Protein AF-A0A915IY86-F1 (afdb_monomer)

pLDDT: mean 73.83, std 16.43, range [29.97, 96.0]

Secondary structure (DSSP, 8-state):
------EEEEEETTTTEEEEEEE---SSTTHHHHHHHHHHHHHHHHH--TTS-SEEEEEETTEEEEEE---HHHHHHHHH---TTSHHHHHHHHHHGGGG--EEEHHHHHHTTS-THHHHHHHHHHHHHHHHHHHHHHHHHHHHHHHHHHHHHHHHHHHHHHHHHHHHHHHHHHHHHHHHHHTT--THHHHHHHHHHHHHHTTS----------------

Organism: Romanomermis culicivorax (NCBI:txid13658)

InterPro domains:
  IPR010908 Longin domain [PS50859] (9-67)
  IPR010908 Longin domain [cd14824] (6-68)
  IPR011012 Longin-like domain superfamily [SSF64356] (5-70)
  IPR042855 v-SNARE, coiled-coil homology domain [PF00957] (88-158)
  IPR042855 v-SNARE, coiled-coil homology domain [PS50892] (87-147)
  IPR044565 Vesicle-trafficking protein Sec22 [PTHR45837] (72-158)

Mean predicted aligned error: 18.03 Å

Nearest PDB structures (foldseek):
  8jbi-assembly1_B-2  TM=2.431E-01  e=5.535E+00  Salmonella enterica subsp. enterica serovar Typhimurium str. 14028S

Sequence (220 aa):
MSATLLMTMIARVSDGLPLATSVEGDDTPQELNIAKYTSQAKLLCRKLSQGSPSKCSLESGPYMFHYFLQKLNTIKRKYAGSRARTQLSMVHNELQDVQRIMVQNIEDVIHRGESLTILDDQAAKLAVLSKKYKEDARILNLRSSWFKIAIVFVIVLAGWTLHDYARCLGLLVLYATLLAALIGWSLRDYACCFSWFVFTRLRSLAPYSPLDFETIYVLV

Solvent-accessible surface area (backbone atoms only — not comparable to full-atom values): 13473 Å² total; per-residue (Å²): 135,86,85,77,82,49,68,50,76,44,58,42,54,91,77,27,47,75,78,46,77,48,70,66,74,70,103,56,96,55,58,73,57,52,53,52,54,52,52,50,53,49,49,43,38,53,64,42,50,94,87,49,75,51,49,40,37,26,44,58,86,98,46,74,49,78,51,72,63,78,60,65,69,60,50,50,55,67,71,71,54,96,63,94,79,67,58,65,68,51,51,53,51,58,54,59,60,61,78,70,62,52,77,44,52,45,65,61,64,50,52,78,76,48,76,77,63,64,61,56,51,51,53,50,50,50,53,52,50,54,52,48,51,57,48,52,52,49,53,52,52,52,55,52,50,54,55,53,52,52,54,53,50,53,53,53,52,51,53,50,55,53,52,54,49,52,50,53,52,51,53,51,52,54,49,52,54,52,54,41,55,74,73,65,62,61,78,74,64,57,60,60,55,56,55,54,58,53,60,60,58,67,68,74,72,72,81,84,85,82,84,89,84,82,89,87,84,85,86,128

Foldseek 3Di:
DDDDDAKDWDADLVALHTPDIDGDDDPDPCVVVSVVVVVLSSLLSPLHDPPDDQWAWADDPPDIDTDGHDDPVVVCVVPVDPDPPVPPVVVVVVVVVVVDHYYYHSCCSSVVPDDPPPPVVVVVVVVVVVVVVVVVVVVVVVVVVVVVVVVVVVVVVVVVVVVVVVVVVVVVVVVVVVVCVVVVPDPVVVVVVVVVVVVVVVVVPDDDDDDDDDDDDDDD

Structure (mmCIF, N/CA/C/O backbone):
data_AF-A0A915IY86-F1
#
_entry.id   AF-A0A915IY86-F1
#
loop_
_atom_site.group_PDB
_atom_site.id
_atom_site.type_symbol
_atom_site.label_atom_id
_atom_site.label_alt_id
_atom_site.label_comp_id
_atom_site.label_asym_id
_atom_site.label_entity_id
_atom_site.label_seq_id
_atom_site.pdbx_PDB_ins_code
_atom_site.Cartn_x
_atom_site.Cartn_y
_atom_site.Cartn_z
_atom_site.occupancy
_atom_site.B_iso_or_equiv
_atom_site.auth_seq_id
_atom_site.auth_comp_id
_atom_site.auth_asym_id
_atom_site.auth_atom_id
_atom_site.pdbx_PDB_model_num
ATOM 1 N N . MET A 1 1 ? -30.200 -17.237 13.436 1.00 41.88 1 MET A N 1
ATOM 2 C CA . MET A 1 1 ? -29.475 -16.421 12.440 1.00 41.88 1 MET A CA 1
ATOM 3 C C . MET A 1 1 ? -27.998 -16.758 12.573 1.00 41.88 1 MET A C 1
ATOM 5 O O . MET A 1 1 ? -27.439 -16.491 13.626 1.00 41.88 1 MET A O 1
ATOM 9 N N . SER A 1 2 ? -27.407 -17.446 11.593 1.00 48.41 2 SER A N 1
ATOM 10 C CA . SER A 1 2 ? -25.964 -17.725 11.594 1.00 48.41 2 SER A CA 1
ATOM 11 C C . SER A 1 2 ? -25.247 -16.448 11.165 1.00 48.41 2 SER A C 1
ATOM 13 O O . SER A 1 2 ? -25.517 -15.954 10.073 1.00 48.41 2 SER A O 1
ATOM 15 N N . ALA A 1 3 ? -24.405 -15.874 12.023 1.00 62.78 3 ALA A N 1
ATOM 16 C CA . ALA A 1 3 ? -23.549 -14.760 11.636 1.00 62.78 3 ALA A CA 1
ATOM 17 C C . ALA A 1 3 ? -22.405 -15.317 10.781 1.00 62.78 3 ALA A C 1
ATOM 19 O O . ALA A 1 3 ? -21.577 -16.080 11.274 1.00 62.78 3 ALA A O 1
ATOM 20 N N . THR A 1 4 ? -22.389 -14.981 9.495 1.00 75.62 4 THR A N 1
ATOM 21 C CA . THR A 1 4 ? -21.268 -15.281 8.604 1.00 75.62 4 THR A CA 1
ATOM 22 C C . THR A 1 4 ? -20.215 -14.196 8.771 1.00 75.62 4 THR A C 1
ATOM 24 O O . THR A 1 4 ? -20.522 -13.009 8.640 1.00 75.62 4 THR A O 1
ATOM 27 N N . LEU A 1 5 ? -18.983 -14.593 9.081 1.00 76.50 5 LEU A N 1
ATOM 28 C CA . LEU A 1 5 ? -17.846 -13.686 9.018 1.00 76.50 5 LEU A CA 1
ATOM 29 C C . LEU A 1 5 ? -17.504 -13.445 7.541 1.00 76.50 5 LEU A C 1
ATOM 31 O O . LEU A 1 5 ? -17.720 -14.301 6.690 1.00 76.50 5 LEU A O 1
ATOM 35 N N . LEU A 1 6 ? -17.089 -12.218 7.238 1.00 82.44 6 LEU A N 1
ATOM 36 C CA . LEU A 1 6 ? -16.686 -11.805 5.887 1.00 82.44 6 LEU A CA 1
ATOM 37 C C . LEU A 1 6 ? -15.224 -11.399 5.869 1.00 82.44 6 LEU A C 1
ATOM 39 O O . LEU A 1 6 ? -14.500 -11.635 4.909 1.00 82.44 6 LEU A O 1
ATOM 43 N N . MET A 1 7 ? -14.776 -10.746 6.940 1.00 84.94 7 MET A N 1
ATOM 44 C CA . MET A 1 7 ? -13.378 -10.417 7.108 1.00 84.94 7 MET A CA 1
ATOM 45 C C . MET A 1 7 ? -12.993 -10.309 8.574 1.00 84.94 7 MET A C 1
ATOM 47 O O . MET A 1 7 ? -13.767 -9.863 9.418 1.00 84.94 7 MET A O 1
ATOM 51 N N . THR A 1 8 ? -11.745 -10.661 8.851 1.00 89.94 8 THR A N 1
ATOM 52 C CA . THR A 1 8 ? -11.090 -10.462 10.137 1.00 89.94 8 THR A CA 1
ATOM 53 C C . THR A 1 8 ? -9.777 -9.740 9.897 1.00 89.94 8 THR A C 1
ATOM 55 O O . THR A 1 8 ? -8.922 -10.215 9.153 1.00 89.94 8 THR A O 1
ATOM 58 N N . MET A 1 9 ? -9.592 -8.591 10.541 1.00 90.06 9 MET A N 1
ATOM 59 C CA . MET A 1 9 ? -8.360 -7.819 10.438 1.00 90.06 9 MET A CA 1
ATOM 60 C C . MET A 1 9 ? -7.802 -7.534 11.827 1.00 90.06 9 MET A C 1
ATOM 62 O O . MET A 1 9 ? -8.500 -7.043 12.710 1.00 90.06 9 MET A O 1
ATOM 66 N N . ILE A 1 10 ? -6.520 -7.829 12.007 1.00 91.19 10 ILE A N 1
ATOM 67 C CA . ILE A 1 10 ? -5.752 -7.510 13.205 1.00 91.19 10 ILE A CA 1
ATOM 68 C C . ILE A 1 10 ? -4.776 -6.417 12.807 1.00 91.19 10 ILE A C 1
ATOM 70 O O . ILE A 1 10 ? -4.000 -6.602 11.874 1.00 91.19 10 ILE A O 1
ATOM 74 N N . ALA A 1 11 ? -4.796 -5.288 13.507 1.00 91.00 11 ALA A N 1
ATOM 75 C CA . ALA A 1 11 ? -3.934 -4.150 13.215 1.00 91.00 11 ALA A CA 1
ATOM 76 C C . ALA A 1 11 ? -3.360 -3.542 14.494 1.00 91.00 11 ALA A C 1
ATOM 78 O O . ALA A 1 11 ? -3.925 -3.658 15.584 1.00 91.00 11 ALA A O 1
ATOM 79 N N . ARG A 1 12 ? -2.221 -2.866 14.354 1.00 88.94 12 ARG A N 1
ATOM 80 C CA . ARG A 1 12 ? -1.613 -2.105 15.442 1.00 88.94 12 ARG A CA 1
ATOM 81 C C . ARG A 1 12 ? -2.246 -0.717 15.523 1.00 88.94 12 ARG A C 1
ATOM 83 O O . ARG A 1 12 ? -2.146 0.057 14.580 1.00 88.94 12 ARG A O 1
ATOM 90 N N . VAL A 1 13 ? -2.809 -0.387 16.685 1.00 85.50 13 VAL A N 1
ATOM 91 C CA . VAL A 1 13 ? -3.533 0.877 16.939 1.00 85.50 13 VAL A CA 1
ATOM 92 C C . VAL A 1 13 ? -2.643 2.121 16.816 1.00 85.50 13 VAL A C 1
ATOM 94 O O . VAL A 1 13 ? -3.144 3.180 16.479 1.00 85.50 13 VAL A O 1
ATOM 97 N N . SER A 1 14 ? -1.331 2.022 17.067 1.00 83.75 14 SER A N 1
ATOM 98 C CA . SER A 1 14 ? -0.443 3.198 17.023 1.00 83.75 14 SER A CA 1
ATOM 99 C C . SER A 1 14 ? -0.322 3.812 15.625 1.00 83.75 14 SER A C 1
ATOM 101 O O . SER A 1 14 ? -0.274 5.030 15.504 1.00 83.75 14 SER A O 1
ATOM 103 N N . ASP A 1 15 ? -0.290 2.965 14.590 1.00 82.44 15 ASP A N 1
ATOM 104 C CA . ASP A 1 15 ? 0.051 3.379 13.220 1.00 82.44 15 ASP A CA 1
ATOM 105 C C . ASP A 1 15 ? -1.019 2.928 12.202 1.00 82.44 15 ASP A C 1
ATOM 107 O O . ASP A 1 15 ? -0.895 3.170 11.003 1.00 82.44 15 ASP A O 1
ATOM 111 N N . GLY A 1 16 ? -2.045 2.193 12.648 1.00 81.44 16 GLY A N 1
ATOM 112 C CA . GLY A 1 16 ? -3.061 1.577 11.788 1.00 81.44 16 GLY A CA 1
ATOM 113 C C . GLY A 1 16 ? -2.520 0.493 10.845 1.00 81.44 16 GLY A C 1
ATOM 114 O O . GLY A 1 16 ? -3.180 0.152 9.864 1.00 81.44 16 GLY A O 1
ATOM 115 N N . LEU A 1 17 ? -1.318 -0.037 11.107 1.00 86.44 17 LEU A N 1
ATOM 116 C CA . LEU A 1 17 ? -0.677 -1.052 10.267 1.00 86.44 17 LEU A CA 1
ATOM 117 C C . LEU A 1 17 ? -1.369 -2.417 10.458 1.00 86.44 17 LEU A C 1
ATOM 119 O O . LEU A 1 17 ? -1.374 -2.920 11.590 1.00 86.44 17 LEU A O 1
ATOM 123 N N . PRO A 1 18 ? -1.920 -3.040 9.399 1.00 87.44 18 PRO A N 1
ATOM 124 C CA . PRO A 1 18 ? -2.464 -4.390 9.484 1.00 87.44 18 PRO A CA 1
ATOM 125 C C . PRO A 1 18 ? -1.342 -5.407 9.736 1.00 87.44 18 PRO A C 1
ATOM 127 O O . PRO A 1 18 ? -0.305 -5.387 9.081 1.00 87.44 18 PRO A O 1
ATOM 130 N N . LEU A 1 19 ? -1.562 -6.289 10.707 1.00 89.44 19 LEU A N 1
ATOM 131 C CA . LEU A 1 19 ? -0.681 -7.390 11.103 1.00 89.44 19 LEU A CA 1
ATOM 132 C C . LEU A 1 19 ? -1.135 -8.714 10.488 1.00 89.44 19 LEU A C 1
ATOM 134 O O . LEU A 1 19 ? -0.316 -9.511 10.048 1.00 89.44 19 LEU A O 1
ATOM 138 N N . ALA A 1 20 ? -2.445 -8.938 10.457 1.00 88.50 20 ALA A N 1
ATOM 139 C CA . ALA A 1 20 ? -3.057 -10.081 9.803 1.00 88.50 20 ALA A CA 1
ATOM 140 C C . ALA A 1 20 ? -4.385 -9.639 9.196 1.00 88.50 20 ALA A C 1
ATOM 142 O O . ALA A 1 20 ? -5.102 -8.820 9.770 1.00 88.50 20 ALA A O 1
ATOM 143 N N . THR A 1 21 ? -4.707 -10.145 8.014 1.00 88.62 21 THR A N 1
ATOM 144 C CA . THR A 1 21 ? -5.996 -9.913 7.363 1.00 88.62 21 THR A CA 1
ATOM 145 C C . THR A 1 21 ? -6.447 -11.234 6.771 1.00 88.62 21 THR A C 1
ATOM 147 O O . THR A 1 21 ? -5.692 -11.869 6.044 1.00 88.62 21 THR A O 1
ATOM 150 N N . SER A 1 22 ? -7.663 -11.634 7.103 1.00 86.12 22 SER A N 1
ATOM 151 C CA . SER A 1 22 ? -8.372 -12.745 6.490 1.00 86.12 22 SER A CA 1
ATOM 152 C C . SER A 1 22 ? -9.639 -12.178 5.874 1.00 86.12 22 SER A C 1
ATOM 154 O O . SER A 1 22 ? -10.353 -11.427 6.540 1.00 86.12 22 SER A O 1
ATOM 156 N N . VAL A 1 23 ? -9.901 -12.494 4.615 1.00 83.31 23 VAL A N 1
ATOM 157 C CA . VAL A 1 23 ? -11.124 -12.104 3.913 1.00 83.31 23 VAL A CA 1
ATOM 158 C C . VAL A 1 23 ? -11.721 -13.386 3.359 1.00 83.31 23 VAL A C 1
ATOM 160 O O . VAL A 1 23 ? -11.051 -14.103 2.622 1.00 83.31 23 VAL A O 1
ATOM 163 N N . GLU A 1 24 ? -12.945 -13.691 3.763 1.00 73.19 24 GLU A N 1
ATOM 164 C CA . GLU A 1 24 ? -13.733 -14.790 3.222 1.00 73.19 24 GLU A CA 1
ATOM 165 C C . GLU A 1 24 ? -14.411 -14.272 1.953 1.00 73.19 24 GLU A C 1
ATOM 167 O O . GLU A 1 24 ? -15.354 -13.484 2.001 1.00 73.19 24 GLU A O 1
ATOM 172 N N . GLY A 1 25 ? -13.853 -14.651 0.805 1.00 61.00 25 GLY A N 1
ATOM 173 C CA . GLY A 1 25 ? -14.438 -14.416 -0.507 1.00 61.00 25 GLY A CA 1
ATOM 174 C C . GLY A 1 25 ? -14.823 -15.757 -1.105 1.00 61.00 25 GLY A C 1
ATOM 175 O O . GLY A 1 25 ? -13.951 -16.584 -1.348 1.00 61.00 25 GLY A O 1
ATOM 176 N N . ASP A 1 26 ? -16.116 -15.975 -1.305 1.00 54.56 26 ASP A N 1
ATOM 177 C CA . ASP A 1 26 ? -16.567 -16.940 -2.303 1.00 54.56 26 ASP A CA 1
ATOM 178 C C . ASP A 1 26 ? -16.469 -16.235 -3.667 1.00 54.56 26 ASP A C 1
ATOM 180 O O . ASP A 1 26 ? -16.724 -15.028 -3.726 1.00 54.56 26 ASP A O 1
ATOM 184 N N . ASP A 1 27 ? -16.109 -16.941 -4.743 1.00 54.25 27 ASP A N 1
ATOM 185 C CA . ASP A 1 27 ? -15.783 -16.410 -6.090 1.00 54.25 27 ASP A CA 1
ATOM 186 C C . ASP A 1 27 ? -16.988 -15.775 -6.841 1.00 54.25 27 ASP A C 1
ATOM 188 O O . ASP A 1 27 ? -17.086 -15.767 -8.070 1.00 54.25 27 ASP A O 1
ATOM 192 N N . THR A 1 28 ? -17.963 -15.250 -6.102 1.00 51.38 28 THR A N 1
ATOM 193 C CA . THR A 1 28 ? -19.177 -14.605 -6.592 1.00 51.38 28 THR A CA 1
ATOM 194 C C . THR A 1 28 ? -18.979 -13.090 -6.765 1.00 51.38 28 THR A C 1
ATOM 196 O O . THR A 1 28 ? -18.116 -12.488 -6.127 1.00 51.38 28 THR A O 1
ATOM 199 N N . PRO A 1 29 ? -19.784 -12.417 -7.615 1.00 54.56 29 PRO A N 1
ATOM 200 C CA . PRO A 1 29 ? -19.576 -11.027 -8.068 1.00 54.56 29 PRO A CA 1
ATOM 201 C C . PRO A 1 29 ? -19.692 -9.913 -6.995 1.00 54.56 29 PRO A C 1
ATOM 203 O O . PRO A 1 29 ? -19.889 -8.745 -7.328 1.00 54.56 29 PRO A O 1
ATOM 206 N N . GLN A 1 30 ? -19.560 -10.230 -5.704 1.00 55.97 30 GLN A N 1
ATOM 207 C CA . GLN A 1 30 ? -19.588 -9.281 -4.586 1.00 55.97 30 GLN A CA 1
ATOM 208 C C . GLN A 1 30 ? -18.217 -8.655 -4.248 1.00 55.97 30 GLN A C 1
ATOM 210 O O . GLN A 1 30 ? -18.142 -7.852 -3.315 1.00 55.97 30 GLN A O 1
ATOM 215 N N . GLU A 1 31 ? -17.150 -8.929 -5.012 1.00 58.19 31 GLU A N 1
ATOM 216 C CA . GLU A 1 31 ? -15.807 -8.350 -4.797 1.00 58.19 31 GLU A CA 1
ATOM 217 C C . GLU A 1 31 ? -15.803 -6.816 -4.664 1.00 58.19 31 GLU A C 1
ATOM 219 O O . GLU A 1 31 ? -15.079 -6.267 -3.830 1.00 58.19 31 GLU A O 1
ATOM 224 N N . LEU A 1 32 ? -16.645 -6.110 -5.434 1.00 59.16 32 LEU A N 1
ATOM 225 C CA . LEU A 1 32 ? -16.733 -4.644 -5.378 1.00 59.16 32 LEU A CA 1
ATOM 226 C C . LEU A 1 32 ? -17.167 -4.148 -3.987 1.00 59.16 32 LEU A C 1
ATOM 228 O O . LEU A 1 32 ? -16.662 -3.139 -3.490 1.00 59.16 32 LEU A O 1
ATOM 232 N N . ASN A 1 33 ? -18.067 -4.885 -3.333 1.00 69.12 33 ASN A N 1
ATOM 233 C CA . ASN A 1 33 ? -18.536 -4.566 -1.990 1.00 69.12 33 ASN A CA 1
ATOM 234 C C . ASN A 1 33 ? -17.453 -4.891 -0.955 1.00 69.12 33 ASN A C 1
ATOM 236 O O . ASN A 1 33 ? -17.156 -4.062 -0.096 1.00 69.12 33 ASN A O 1
ATOM 240 N N . ILE A 1 34 ? -16.790 -6.043 -1.077 1.00 77.19 34 ILE A N 1
ATOM 241 C CA . ILE A 1 34 ? -15.727 -6.476 -0.155 1.00 77.19 34 ILE A CA 1
ATOM 242 C C . ILE A 1 34 ? -14.544 -5.494 -0.170 1.00 77.19 34 ILE A C 1
ATOM 244 O O . ILE A 1 34 ? -14.012 -5.138 0.886 1.00 77.19 34 ILE A O 1
ATOM 248 N N . ALA A 1 35 ? -14.166 -4.985 -1.346 1.00 79.06 35 ALA A N 1
ATOM 249 C CA . ALA A 1 35 ? -13.119 -3.975 -1.480 1.00 79.06 35 ALA A CA 1
ATOM 250 C C . ALA A 1 35 ? -13.478 -2.667 -0.746 1.00 79.06 35 ALA A C 1
ATOM 252 O O . ALA A 1 35 ? -12.634 -2.110 -0.036 1.00 79.06 35 ALA A O 1
ATOM 253 N N . LYS A 1 36 ? -14.737 -2.210 -0.842 1.00 82.44 36 LYS A N 1
ATOM 254 C CA . LYS A 1 36 ? -15.238 -1.033 -0.109 1.00 82.44 36 LYS A CA 1
ATOM 255 C C . LYS A 1 36 ? -15.116 -1.228 1.405 1.00 82.44 36 LYS A C 1
ATOM 257 O O . LYS A 1 36 ? -14.546 -0.372 2.085 1.00 82.44 36 LYS A O 1
ATOM 262 N N . TYR A 1 37 ? -15.591 -2.356 1.931 1.00 84.19 37 TYR A N 1
ATOM 263 C CA . TYR A 1 37 ? -15.541 -2.644 3.369 1.00 84.19 37 TYR A CA 1
ATOM 264 C C . TYR A 1 37 ? -14.113 -2.858 3.878 1.00 84.19 37 TYR A C 1
ATOM 266 O O . TYR A 1 37 ? -13.783 -2.435 4.984 1.00 84.19 37 TYR A O 1
ATOM 274 N N . THR A 1 38 ? -13.223 -3.393 3.041 1.00 85.31 38 THR A N 1
ATOM 275 C CA . THR A 1 38 ? -11.791 -3.498 3.351 1.00 85.31 38 THR A CA 1
ATOM 276 C C . THR A 1 38 ? -11.138 -2.127 3.502 1.00 85.31 38 THR A C 1
ATOM 278 O O . THR A 1 38 ? -10.366 -1.900 4.436 1.00 85.31 38 THR A O 1
ATOM 281 N N . SER A 1 39 ? -11.447 -1.190 2.606 1.00 85.06 39 SER A N 1
ATOM 282 C CA . SER A 1 39 ? -10.950 0.186 2.700 1.00 85.06 39 SER A CA 1
ATOM 283 C C . SER A 1 39 ? -11.506 0.905 3.932 1.00 85.06 39 SER A C 1
ATOM 285 O O . SER A 1 39 ? -10.742 1.549 4.653 1.00 85.06 39 SER A O 1
ATOM 287 N N . GLN A 1 40 ? -12.796 0.725 4.241 1.00 85.44 40 GLN A N 1
ATOM 288 C CA . GLN A 1 40 ? -13.408 1.244 5.471 1.00 85.44 40 GLN A CA 1
ATOM 289 C C . GLN A 1 40 ? -12.736 0.680 6.730 1.00 85.44 40 GLN A C 1
ATOM 291 O O . GLN A 1 40 ? -12.400 1.443 7.633 1.00 85.44 40 GLN A O 1
ATOM 296 N N . ALA A 1 41 ? -12.459 -0.626 6.775 1.00 87.81 41 ALA A N 1
ATOM 297 C CA . ALA A 1 41 ? -11.780 -1.264 7.901 1.00 87.81 41 ALA A CA 1
ATOM 298 C C . ALA A 1 41 ? -10.370 -0.688 8.123 1.00 87.81 41 ALA A C 1
ATOM 300 O O . ALA A 1 41 ? -9.974 -0.401 9.254 1.00 87.81 41 ALA A O 1
ATOM 301 N N . LYS A 1 42 ? -9.611 -0.462 7.042 1.00 86.69 42 LYS A N 1
ATOM 302 C CA . LYS A 1 42 ? -8.276 0.159 7.107 1.00 86.69 42 LYS A CA 1
ATOM 303 C C . LYS A 1 42 ? -8.333 1.589 7.643 1.00 86.69 42 LYS A C 1
ATOM 305 O O . LYS A 1 42 ? -7.502 1.964 8.469 1.00 86.69 42 LYS A O 1
ATOM 310 N N . LEU A 1 43 ? -9.304 2.379 7.187 1.00 85.12 43 LEU A N 1
ATOM 311 C CA . LEU A 1 43 ? -9.521 3.742 7.675 1.00 85.12 43 LEU A CA 1
ATOM 312 C C . LEU A 1 43 ? -9.914 3.746 9.153 1.00 85.12 43 LEU A C 1
ATOM 314 O O . LEU A 1 43 ? -9.341 4.507 9.930 1.00 85.12 43 LEU A O 1
ATOM 318 N N . LEU A 1 44 ? -10.811 2.843 9.555 1.00 87.38 44 LEU A N 1
ATOM 319 C CA . LEU A 1 44 ? -11.201 2.665 10.948 1.00 87.38 44 LEU A CA 1
ATOM 320 C C . LEU A 1 44 ? -9.974 2.404 11.832 1.00 87.38 44 LEU A C 1
ATOM 322 O O . LEU A 1 44 ? -9.760 3.124 12.800 1.00 87.38 44 LEU A O 1
ATOM 326 N N . CYS A 1 45 ? -9.109 1.452 11.470 1.00 86.62 45 CYS A N 1
ATOM 327 C CA . CYS A 1 45 ? -7.903 1.152 12.251 1.00 86.62 45 CYS A CA 1
ATOM 328 C C . CYS A 1 45 ? -6.919 2.320 12.372 1.00 86.62 45 CYS A C 1
ATOM 330 O O . CYS A 1 45 ? -6.200 2.387 13.364 1.00 86.62 45 CYS A O 1
ATOM 332 N N . ARG A 1 46 ? -6.886 3.233 11.395 1.00 83.50 46 ARG A N 1
ATOM 333 C CA . ARG A 1 46 ? -6.081 4.464 11.466 1.00 83.50 46 ARG A CA 1
ATOM 334 C C . ARG A 1 46 ? -6.717 5.542 12.342 1.00 83.50 46 ARG A C 1
ATOM 336 O O . ARG A 1 46 ? -6.002 6.370 12.894 1.00 83.50 46 ARG A O 1
ATOM 343 N N . LYS A 1 47 ? -8.049 5.562 12.442 1.00 83.12 47 LYS A N 1
ATOM 344 C CA . LYS A 1 47 ? -8.806 6.537 13.245 1.00 83.12 47 LYS A CA 1
ATOM 345 C C . LYS A 1 47 ? -8.913 6.150 14.713 1.00 83.12 47 LYS A C 1
ATOM 347 O O . LYS A 1 47 ? -9.085 7.024 15.561 1.00 83.12 47 LYS A O 1
ATOM 352 N N . LEU A 1 48 ? -8.804 4.861 15.020 1.00 84.38 48 LEU A N 1
ATOM 353 C CA . LEU A 1 48 ? -8.770 4.384 16.395 1.00 84.38 48 LEU A CA 1
ATOM 354 C C . LEU A 1 48 ? -7.510 4.891 17.106 1.00 84.38 48 LEU A C 1
ATOM 356 O O . LEU A 1 48 ? -6.394 4.744 16.622 1.00 84.38 48 LEU A O 1
ATOM 360 N N . SER A 1 49 ? -7.704 5.460 18.292 1.00 82.56 49 SER A N 1
ATOM 361 C CA . SER A 1 49 ? -6.648 5.960 19.172 1.00 82.56 49 SER A CA 1
ATOM 362 C C . SER A 1 49 ? -6.803 5.342 20.565 1.00 82.56 49 SER A C 1
ATOM 364 O O . SER A 1 49 ? -7.758 4.622 20.850 1.00 82.56 49 SER A O 1
ATOM 366 N N . GLN A 1 50 ? -5.876 5.624 21.480 1.00 78.31 50 GLN A N 1
ATOM 367 C CA . GLN A 1 50 ? -5.950 5.126 22.859 1.00 78.31 50 GLN A CA 1
ATOM 368 C C . GLN A 1 50 ? -7.152 5.675 23.650 1.00 78.31 50 GLN A C 1
ATOM 370 O O . GLN A 1 50 ? -7.508 5.087 24.668 1.00 78.31 50 GLN A O 1
ATOM 375 N N . GLY A 1 51 ? -7.761 6.778 23.194 1.00 79.38 51 GLY A N 1
ATOM 376 C CA . GLY A 1 51 ? -8.986 7.355 23.765 1.00 79.38 51 GLY A CA 1
ATOM 377 C C . GLY A 1 51 ? -10.290 6.774 23.205 1.00 79.38 51 GLY A C 1
ATOM 378 O O . GLY A 1 51 ? -11.365 7.147 23.666 1.00 79.38 51 GLY A O 1
ATOM 379 N N . SER A 1 52 ? -10.218 5.882 22.212 1.00 82.88 52 SER A N 1
ATOM 380 C CA . SER A 1 52 ? -11.385 5.193 21.656 1.00 82.88 52 SER A CA 1
ATOM 381 C C . SER A 1 52 ? -11.935 4.155 22.648 1.00 82.88 52 SER A C 1
ATOM 383 O O . SER A 1 52 ? -11.166 3.593 23.435 1.00 82.88 52 SER A O 1
ATOM 385 N N . PRO A 1 53 ? -13.248 3.861 22.624 1.00 84.31 53 PRO A N 1
ATOM 386 C CA . PRO A 1 53 ? -13.831 2.838 23.490 1.00 84.31 53 PRO A CA 1
ATOM 387 C C . PRO A 1 53 ? -13.176 1.477 23.226 1.00 84.31 53 PRO A C 1
ATOM 389 O O . PRO A 1 53 ? -12.888 1.127 22.085 1.00 84.31 53 PRO A O 1
ATOM 392 N N . SER A 1 54 ? -12.939 0.689 24.278 1.00 84.62 54 SER A N 1
ATOM 393 C CA . SER A 1 54 ? -12.236 -0.599 24.177 1.00 84.62 54 SER A CA 1
ATOM 394 C C . SER A 1 54 ? -13.000 -1.654 23.377 1.00 84.62 54 SER A C 1
ATOM 396 O O . SER A 1 54 ? -12.393 -2.614 22.914 1.00 84.62 54 SER A O 1
ATOM 398 N N . LYS A 1 55 ? -14.315 -1.500 23.214 1.00 86.50 55 LYS A N 1
ATOM 399 C CA . LYS A 1 55 ? -15.189 -2.348 22.399 1.00 86.50 55 LYS A CA 1
ATOM 400 C C . LYS A 1 55 ? -16.288 -1.472 21.807 1.00 86.50 55 LYS A C 1
ATOM 402 O O . LYS A 1 55 ? -16.817 -0.608 22.505 1.00 86.50 55 LYS A O 1
ATOM 407 N N . CYS A 1 56 ? -16.641 -1.686 20.547 1.00 87.50 56 CYS A N 1
ATOM 408 C CA . CYS A 1 56 ? -17.725 -0.960 19.888 1.00 87.50 56 CYS A CA 1
ATOM 409 C C . CYS A 1 56 ? -18.247 -1.773 18.701 1.00 87.50 56 CYS A C 1
ATOM 411 O O . CYS A 1 56 ? -17.505 -2.570 18.116 1.00 87.50 56 CYS A O 1
ATOM 413 N N . SER A 1 57 ? -19.509 -1.551 18.345 1.00 90.38 57 SER A N 1
ATOM 414 C CA . SER A 1 57 ? -20.093 -2.049 17.101 1.00 90.38 57 SER A CA 1
ATOM 415 C C . SER A 1 57 ? -20.420 -0.870 16.204 1.00 90.38 57 SER A C 1
ATOM 417 O O . SER A 1 57 ? -20.970 0.126 16.667 1.00 90.38 57 SER A O 1
ATOM 419 N N . LEU A 1 58 ? -20.060 -0.967 14.931 1.00 90.00 58 LEU A N 1
ATOM 420 C CA . LEU A 1 58 ? -20.316 0.069 13.950 1.00 90.00 58 LEU A CA 1
ATOM 421 C C . LEU A 1 58 ? -21.208 -0.458 12.834 1.00 90.00 58 LEU A C 1
ATOM 423 O O . LEU A 1 58 ? -20.923 -1.501 12.251 1.00 90.00 58 LEU A O 1
ATOM 427 N N . GLU A 1 59 ? -22.258 0.278 12.515 1.00 90.19 59 GLU A N 1
ATOM 428 C CA . GLU A 1 59 ? -23.166 -0.040 11.417 1.00 90.19 59 GLU A CA 1
ATOM 429 C C . GLU A 1 59 ? -22.620 0.530 10.104 1.00 90.19 59 GLU A C 1
ATOM 431 O O . GLU A 1 59 ? -22.166 1.674 10.064 1.00 90.19 59 GLU A O 1
ATOM 436 N N . SER A 1 60 ? -22.643 -0.268 9.032 1.00 86.06 60 SER A N 1
ATOM 437 C CA . SER A 1 60 ? -22.232 0.131 7.679 1.00 86.06 60 SER A CA 1
ATOM 438 C C . SER A 1 60 ? -23.180 -0.466 6.636 1.00 86.06 60 SER A C 1
ATOM 440 O O . SER A 1 60 ? -22.850 -1.394 5.885 1.00 86.06 60 SER A O 1
ATOM 442 N N . GLY A 1 61 ? -24.411 0.046 6.619 1.00 85.81 61 GLY A N 1
ATOM 443 C CA . GLY A 1 61 ? -25.481 -0.454 5.756 1.00 85.81 61 GLY A CA 1
ATOM 444 C C . GLY A 1 61 ? -25.869 -1.896 6.117 1.00 85.81 61 GLY A C 1
ATOM 445 O O . GLY A 1 61 ? -26.291 -2.125 7.247 1.00 85.81 61 GLY A O 1
ATOM 446 N N . PRO A 1 62 ? -25.743 -2.877 5.200 1.00 82.94 62 PRO A N 1
ATOM 447 C CA . PRO A 1 62 ? -26.131 -4.265 5.467 1.00 82.94 62 PRO A CA 1
ATOM 448 C C . PRO A 1 62 ? -25.133 -5.041 6.345 1.00 82.94 62 PRO A C 1
ATOM 450 O O . PRO A 1 62 ? -25.418 -6.181 6.706 1.00 82.94 62 PRO A O 1
ATOM 453 N N . TYR A 1 63 ? -23.976 -4.457 6.682 1.00 85.56 63 TYR A N 1
ATOM 454 C CA . TYR A 1 63 ? -22.942 -5.111 7.486 1.00 85.56 63 TYR A CA 1
ATOM 455 C C . TYR A 1 63 ? -22.666 -4.368 8.792 1.00 85.56 63 TYR A C 1
ATOM 457 O O . TYR A 1 63 ? -22.823 -3.150 8.893 1.00 85.56 63 TYR A O 1
ATOM 465 N N . MET A 1 64 ? -22.194 -5.127 9.780 1.00 87.31 64 MET A N 1
ATOM 466 C CA . MET A 1 64 ? -21.756 -4.629 11.080 1.00 87.31 64 MET A CA 1
ATOM 467 C C . MET A 1 64 ? -20.262 -4.883 11.265 1.00 87.31 64 MET A C 1
ATOM 469 O O . MET A 1 64 ? -19.767 -5.987 11.043 1.00 87.31 64 MET A O 1
ATOM 473 N N . PHE A 1 65 ? -19.548 -3.858 11.711 1.00 89.81 65 PHE A N 1
ATOM 474 C CA . PHE A 1 65 ? -18.157 -3.946 12.120 1.00 89.81 65 PHE A CA 1
ATOM 475 C C . PHE A 1 65 ? -18.080 -4.058 13.633 1.00 89.81 65 PHE A C 1
ATOM 477 O O . PHE A 1 65 ? -18.535 -3.177 14.354 1.00 89.81 65 PHE A O 1
ATOM 484 N N . HIS A 1 66 ? -17.426 -5.099 14.123 1.00 89.75 66 HIS A N 1
ATOM 485 C CA . HIS A 1 66 ? -17.147 -5.248 15.544 1.00 89.75 66 HIS A CA 1
ATOM 486 C C . HIS A 1 66 ?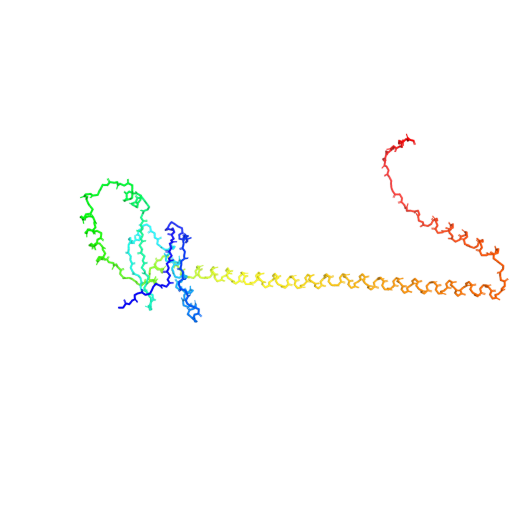 -15.648 -5.111 15.766 1.00 89.75 66 HIS A C 1
ATOM 488 O O . HIS A 1 66 ? -14.859 -5.810 15.130 1.00 89.75 66 HIS A O 1
ATOM 494 N N . TYR A 1 67 ? -15.244 -4.221 16.672 1.00 89.56 67 TYR A N 1
ATOM 495 C CA . TYR A 1 67 ? -13.844 -4.102 17.062 1.00 89.56 67 TYR A CA 1
ATOM 496 C C . TYR A 1 67 ? -13.681 -4.155 18.576 1.00 89.56 67 TYR A C 1
ATOM 498 O O . TYR A 1 67 ? -14.540 -3.721 19.347 1.00 89.56 67 TYR A O 1
ATOM 506 N N . PHE A 1 68 ? -12.528 -4.669 18.994 1.00 88.12 68 PHE A N 1
ATOM 507 C CA . PHE A 1 68 ? -12.082 -4.656 20.376 1.00 88.12 68 PHE A CA 1
ATOM 508 C C . PHE A 1 68 ? -10.608 -4.240 20.431 1.00 88.12 68 PHE A C 1
ATOM 510 O O . PHE A 1 68 ? -9.764 -4.765 19.707 1.00 88.12 68 PHE A O 1
ATOM 517 N N . LEU A 1 69 ? -10.289 -3.278 21.291 1.00 86.62 69 LEU A N 1
ATOM 518 C CA . LEU A 1 69 ? -8.931 -2.861 21.601 1.00 86.62 69 LEU A CA 1
ATOM 519 C C . LEU A 1 69 ? -8.494 -3.548 22.885 1.00 86.62 69 LEU A C 1
ATOM 521 O O . LEU A 1 69 ? -9.068 -3.328 23.953 1.00 86.62 69 LEU A O 1
ATOM 525 N N . GLN A 1 70 ? -7.417 -4.324 22.803 1.00 83.44 70 GLN A N 1
ATOM 526 C CA . GLN A 1 70 ? -6.830 -4.949 23.977 1.00 83.44 70 GLN A CA 1
ATOM 527 C C . GLN A 1 70 ? -5.350 -4.612 24.118 1.00 83.44 70 GLN A C 1
ATOM 529 O O . GLN A 1 70 ? -4.560 -4.723 23.183 1.00 83.44 70 GLN A O 1
ATOM 534 N N . LYS A 1 71 ? -4.961 -4.189 25.325 1.00 81.81 71 LYS A N 1
ATOM 535 C CA . LYS A 1 71 ? -3.570 -3.856 25.641 1.00 81.81 71 LYS A CA 1
ATOM 536 C C . LYS A 1 71 ? -2.766 -5.140 25.859 1.00 81.81 71 LYS A C 1
ATOM 538 O O . LYS A 1 71 ? -3.119 -5.968 26.701 1.00 81.81 71 LYS A O 1
ATOM 543 N N . LEU A 1 72 ? -1.631 -5.255 25.168 1.00 78.56 72 LEU A N 1
ATOM 544 C CA . LEU A 1 72 ? -0.691 -6.380 25.283 1.00 78.56 72 LEU A CA 1
ATOM 545 C C . LEU A 1 72 ? -0.261 -6.659 26.730 1.00 78.56 72 LEU A C 1
ATOM 547 O O . LEU A 1 72 ? -0.148 -7.814 27.122 1.00 78.56 72 LEU A O 1
ATOM 551 N N . ASN A 1 73 ? -0.075 -5.622 27.550 1.00 76.19 73 ASN A N 1
ATOM 552 C CA . ASN A 1 73 ? 0.314 -5.788 28.954 1.00 76.19 73 ASN A CA 1
ATOM 553 C C . ASN A 1 73 ? -0.770 -6.489 29.789 1.00 76.19 73 ASN A C 1
ATOM 555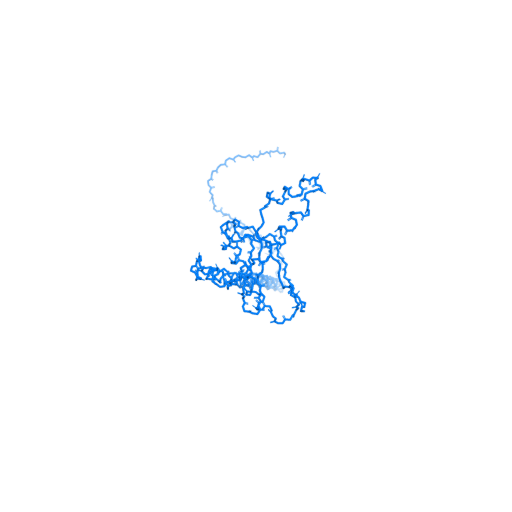 O O . ASN A 1 73 ? -0.442 -7.283 30.668 1.00 76.19 73 ASN A O 1
ATOM 559 N N . THR A 1 74 ? -2.049 -6.240 29.495 1.00 76.31 74 THR A N 1
ATOM 560 C CA . THR A 1 74 ? -3.175 -6.918 30.154 1.00 76.31 74 THR A CA 1
ATOM 561 C C . THR A 1 74 ? -3.219 -8.389 29.756 1.00 76.31 74 THR A C 1
ATOM 563 O O . THR A 1 74 ? -3.380 -9.249 30.614 1.00 76.31 74 THR A O 1
ATOM 566 N N . ILE A 1 75 ? -2.993 -8.683 28.472 1.00 76.44 75 ILE A N 1
ATOM 567 C CA . ILE A 1 75 ? -2.909 -10.053 27.948 1.00 76.44 75 ILE A CA 1
ATOM 568 C C . ILE A 1 75 ? -1.745 -10.795 28.611 1.00 76.44 75 ILE A C 1
ATOM 570 O O . ILE A 1 75 ? -1.954 -11.836 29.224 1.00 76.44 75 ILE A O 1
ATOM 574 N N . LYS A 1 76 ? -0.534 -10.225 28.581 1.00 78.88 76 LYS A N 1
ATOM 575 C CA . LYS A 1 76 ? 0.655 -10.820 29.208 1.00 78.88 76 LYS A CA 1
ATOM 576 C C . LYS A 1 76 ? 0.416 -11.149 30.678 1.00 78.88 76 LYS A C 1
ATOM 578 O O . LYS A 1 76 ? 0.745 -12.245 31.101 1.00 78.88 76 LYS A O 1
ATOM 583 N N . ARG A 1 77 ? -0.204 -10.249 31.448 1.00 75.88 77 ARG A N 1
ATOM 584 C CA . ARG A 1 77 ? -0.544 -10.505 32.860 1.00 75.88 77 ARG A CA 1
ATOM 585 C C . ARG A 1 77 ? -1.597 -11.604 33.032 1.00 75.88 77 ARG A C 1
ATOM 587 O O . ARG A 1 77 ? -1.459 -12.405 33.949 1.00 75.88 77 ARG A O 1
ATOM 594 N N . LYS A 1 78 ? -2.604 -11.662 32.151 1.00 68.69 78 LYS A N 1
ATOM 595 C CA . LYS A 1 78 ? -3.658 -12.695 32.159 1.00 68.69 78 LYS A CA 1
ATOM 596 C C . LYS A 1 78 ? -3.087 -14.095 31.893 1.00 68.69 78 LYS A C 1
ATOM 598 O O . LYS A 1 78 ? -3.559 -15.047 32.497 1.00 68.69 78 LYS A O 1
ATOM 603 N N . TYR A 1 79 ? -2.047 -14.206 31.062 1.00 66.12 79 TYR A N 1
ATOM 604 C CA . TYR A 1 79 ? -1.399 -15.486 30.736 1.00 66.12 79 TYR A CA 1
ATOM 605 C C . TYR A 1 79 ? -0.144 -15.805 31.572 1.00 66.12 79 TYR A C 1
ATOM 607 O O . TYR A 1 79 ? 0.236 -16.966 31.665 1.00 66.12 79 TYR A O 1
ATOM 615 N N . ALA A 1 80 ? 0.493 -14.820 32.214 1.00 74.69 80 ALA A N 1
ATOM 616 C CA . ALA A 1 80 ? 1.689 -15.035 33.040 1.00 74.69 80 ALA A CA 1
ATOM 617 C C . ALA A 1 80 ? 1.395 -15.582 34.453 1.00 74.69 80 ALA A C 1
ATOM 619 O O . ALA A 1 80 ? 2.324 -15.954 35.167 1.00 74.69 80 ALA A O 1
ATOM 620 N N . GLY A 1 81 ? 0.132 -15.603 34.899 1.00 63.94 81 GLY A N 1
ATOM 621 C CA . GLY A 1 81 ? -0.237 -15.972 36.270 1.00 63.94 81 GLY A CA 1
ATOM 622 C C . GLY A 1 81 ? -0.912 -17.341 36.394 1.00 63.94 81 GLY A C 1
ATOM 623 O O . GLY A 1 81 ? -2.059 -17.501 35.994 1.00 63.94 81 GLY A O 1
ATOM 624 N N . SER A 1 82 ? -0.259 -18.296 37.062 1.00 61.94 82 SER A N 1
ATOM 625 C CA . SER A 1 82 ? -0.849 -19.582 37.479 1.00 61.94 82 SER A CA 1
ATOM 626 C C . SER A 1 82 ? -1.623 -19.452 38.805 1.00 61.94 82 SER A C 1
ATOM 628 O O . SER A 1 82 ? -1.174 -19.915 39.853 1.00 61.94 82 SER A O 1
ATOM 630 N N . ARG A 1 83 ? -2.770 -18.753 38.817 1.00 59.34 83 ARG A N 1
ATOM 631 C CA . ARG A 1 83 ? -3.633 -18.664 40.020 1.00 59.34 83 ARG A CA 1
ATOM 632 C C . ARG A 1 83 ? -5.116 -18.855 39.693 1.00 59.34 83 ARG A C 1
ATOM 634 O O . ARG A 1 83 ? -5.889 -17.908 39.595 1.00 59.34 83 ARG A O 1
ATOM 641 N N . ALA A 1 84 ? -5.505 -20.122 39.598 1.00 56.94 84 ALA A N 1
ATOM 642 C CA . ALA A 1 84 ? -6.826 -20.620 39.213 1.00 56.94 84 ALA A CA 1
ATOM 643 C C . ALA A 1 84 ? -7.936 -20.507 40.292 1.00 56.94 84 ALA A C 1
ATOM 645 O O . ALA A 1 84 ? -8.792 -21.382 40.376 1.00 56.94 84 ALA A O 1
ATOM 646 N N . ARG A 1 85 ? -7.957 -19.471 41.150 1.00 55.34 85 ARG A N 1
ATOM 647 C CA . ARG A 1 85 ? -8.962 -19.389 42.244 1.00 55.34 85 ARG A CA 1
ATOM 648 C C . ARG A 1 85 ? -9.766 -18.086 42.337 1.00 55.34 85 ARG A C 1
ATOM 650 O O . ARG A 1 85 ? -10.797 -18.072 42.996 1.00 55.34 85 ARG A O 1
ATOM 657 N N . THR A 1 86 ? -9.396 -17.041 41.596 1.00 59.44 86 THR A N 1
ATOM 658 C CA . THR A 1 86 ? -10.156 -15.766 41.511 1.00 59.44 86 THR A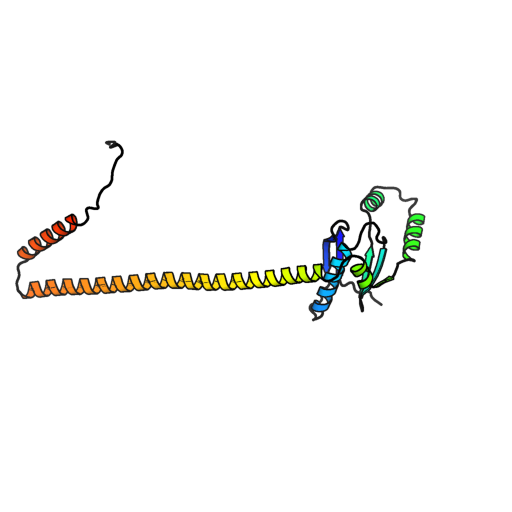 CA 1
ATOM 659 C C . THR A 1 86 ? -10.926 -15.628 40.184 1.00 59.44 86 THR A C 1
ATOM 661 O O . THR A 1 86 ? -11.351 -14.548 39.788 1.00 59.44 86 THR A O 1
ATOM 664 N N . GLN A 1 87 ? -11.080 -16.734 39.454 1.00 59.78 87 GLN A N 1
ATOM 665 C CA . GLN A 1 87 ? -11.405 -16.741 38.026 1.00 59.78 87 GLN A CA 1
ATOM 666 C C . GLN A 1 87 ? -12.903 -16.540 37.730 1.00 59.78 87 GLN A C 1
ATOM 668 O O . GLN A 1 87 ? -13.246 -16.017 36.674 1.00 59.78 87 GLN A O 1
ATOM 673 N N . LEU A 1 88 ? -13.801 -16.875 38.666 1.00 60.75 88 LEU A N 1
ATOM 674 C CA . LEU A 1 88 ? -15.250 -16.807 38.428 1.00 60.75 88 LEU A CA 1
ATOM 675 C C . LEU A 1 88 ? -15.809 -15.375 38.517 1.00 60.75 88 LEU A C 1
ATOM 677 O O . LEU A 1 88 ? -16.607 -14.970 37.675 1.00 60.75 88 LEU A O 1
ATOM 681 N N . SER A 1 89 ? -15.353 -14.580 39.492 1.00 64.94 89 SER A N 1
ATOM 682 C CA . SER A 1 89 ? -15.782 -13.181 39.658 1.00 64.94 89 SER A CA 1
ATOM 683 C C . SER A 1 89 ? -15.222 -12.261 38.569 1.00 64.94 89 SER A C 1
ATOM 685 O O . SER A 1 89 ? -15.851 -11.264 38.218 1.00 64.94 89 SER A O 1
ATOM 687 N N . MET A 1 90 ? -14.066 -12.607 37.994 1.00 64.62 90 MET A N 1
ATOM 688 C CA . MET A 1 90 ? -13.475 -11.884 36.867 1.00 64.62 90 MET A CA 1
ATOM 689 C C . MET A 1 90 ? -14.194 -12.197 35.547 1.00 64.62 90 MET A C 1
ATOM 691 O O . MET A 1 90 ? -14.445 -11.281 34.773 1.00 64.62 90 MET A O 1
ATOM 695 N N . VAL A 1 91 ? -14.594 -13.457 35.319 1.00 61.81 91 VAL A N 1
ATOM 696 C CA . VAL A 1 91 ? -15.432 -13.835 34.163 1.00 61.81 91 VAL A CA 1
ATOM 697 C C . VAL A 1 91 ? -16.814 -13.189 34.256 1.00 61.81 91 VAL A C 1
ATOM 699 O O . VAL A 1 91 ? -17.303 -12.673 33.258 1.00 61.81 91 VAL A O 1
ATOM 702 N N . HIS A 1 92 ? -17.423 -13.157 35.445 1.00 66.81 92 HIS A N 1
ATOM 703 C CA . HIS A 1 92 ? -18.726 -12.516 35.640 1.00 66.81 92 HIS A CA 1
ATOM 704 C C . HIS A 1 92 ? -18.681 -11.004 35.355 1.00 66.81 92 HIS A C 1
ATOM 706 O O . HIS A 1 92 ? -19.560 -10.485 34.671 1.00 66.81 92 HIS A O 1
ATOM 712 N N . ASN A 1 93 ? -17.620 -10.316 35.796 1.00 66.06 93 ASN A N 1
ATOM 713 C CA . ASN A 1 93 ? -17.398 -8.903 35.474 1.00 66.06 93 ASN A CA 1
ATOM 714 C C . ASN A 1 93 ? -17.094 -8.675 33.983 1.00 66.06 93 ASN A C 1
ATOM 716 O O . ASN A 1 93 ? -17.636 -7.744 33.397 1.00 66.06 93 ASN A O 1
ATOM 720 N N . GLU A 1 94 ? -16.277 -9.524 33.342 1.00 62.91 94 GLU A N 1
ATOM 721 C CA . GLU A 1 94 ? -16.034 -9.415 31.894 1.00 62.91 94 GLU A CA 1
ATOM 722 C C . GLU A 1 94 ? -17.312 -9.683 31.073 1.00 62.91 94 GLU A C 1
ATOM 724 O O . GLU A 1 94 ? -17.464 -9.064 30.022 1.00 62.91 94 GLU A O 1
ATOM 729 N N . LEU A 1 95 ? -18.239 -10.537 31.545 1.00 60.50 95 LEU A N 1
ATOM 730 C CA . LEU A 1 95 ? -19.550 -10.759 30.913 1.00 60.50 95 LEU A CA 1
ATOM 731 C C . LEU A 1 95 ? -20.530 -9.592 31.125 1.00 60.50 95 LEU A C 1
ATOM 733 O O . LEU A 1 95 ? -21.243 -9.243 30.186 1.00 60.50 95 LEU A O 1
ATOM 737 N N . GLN A 1 96 ? -20.575 -8.974 32.313 1.00 60.72 96 GLN A N 1
ATOM 738 C CA . GLN A 1 96 ? -21.416 -7.788 32.551 1.00 60.72 96 GLN A CA 1
ATOM 739 C C . GLN A 1 96 ? -20.998 -6.604 31.667 1.00 60.72 96 GLN A C 1
ATOM 741 O O . GLN A 1 96 ? -21.847 -5.850 31.195 1.00 60.72 96 GLN A O 1
ATOM 746 N N . ASP A 1 97 ? -19.706 -6.485 31.366 1.00 61.50 97 ASP A N 1
ATOM 747 C CA . ASP A 1 97 ? -19.168 -5.428 30.505 1.00 61.50 97 ASP A CA 1
ATOM 748 C C . ASP A 1 97 ? -19.482 -5.648 29.004 1.00 61.50 97 ASP A C 1
ATOM 750 O O . ASP A 1 97 ? -19.377 -4.726 28.198 1.00 61.50 97 ASP A O 1
ATOM 754 N N . VAL A 1 98 ? -19.926 -6.851 28.598 1.00 60.00 98 VAL A N 1
ATOM 755 C CA . VAL A 1 98 ? -20.434 -7.116 27.230 1.00 60.00 98 VAL A CA 1
ATOM 756 C C . VAL A 1 98 ? -21.802 -6.462 27.000 1.00 60.00 98 VAL A C 1
ATOM 758 O O . VAL A 1 98 ? -22.166 -6.183 25.862 1.00 60.00 98 VAL A O 1
ATOM 761 N N . GLN A 1 99 ? -22.562 -6.159 28.056 1.00 54.47 99 GLN A N 1
ATOM 762 C CA . GLN A 1 99 ? -23.935 -5.652 27.929 1.00 54.47 99 GLN A CA 1
ATOM 763 C C . GLN A 1 99 ? -24.027 -4.162 27.551 1.00 54.47 99 GLN A C 1
ATOM 765 O O . GLN A 1 99 ? -25.125 -3.667 27.307 1.00 54.47 99 GLN A O 1
ATOM 770 N N . ARG A 1 100 ? -22.906 -3.432 27.469 1.00 60.81 100 ARG A N 1
ATOM 771 C CA . ARG A 1 100 ? -22.875 -2.006 27.087 1.00 60.81 100 ARG A CA 1
ATOM 772 C C . ARG A 1 100 ? -21.996 -1.758 25.867 1.00 60.81 100 ARG A C 1
ATOM 774 O O . ARG A 1 100 ? -21.068 -0.954 25.904 1.00 60.81 100 ARG A O 1
ATOM 781 N N . ILE A 1 101 ? -22.283 -2.452 24.771 1.00 74.06 101 ILE A N 1
ATOM 782 C CA . ILE A 1 101 ? -21.635 -2.148 23.497 1.00 74.06 101 ILE A CA 1
ATOM 783 C C . ILE A 1 101 ? -22.342 -0.947 22.872 1.00 74.06 101 ILE A C 1
ATOM 785 O O . ILE A 1 101 ? -23.545 -0.969 22.629 1.00 74.06 101 ILE A O 1
ATOM 789 N N . MET A 1 102 ? -21.578 0.112 22.622 1.00 76.81 102 MET A N 1
ATOM 790 C CA . MET A 1 102 ? -22.055 1.277 21.892 1.00 76.81 102 MET A CA 1
ATOM 791 C C . MET A 1 102 ? -22.201 0.916 20.410 1.00 76.81 102 MET A C 1
ATOM 793 O O . MET A 1 102 ? -21.299 0.298 19.840 1.00 76.81 102 MET A O 1
ATOM 797 N N . VAL A 1 103 ? -23.332 1.294 19.813 1.00 83.56 103 VAL A N 1
ATOM 798 C CA . VAL A 1 103 ? -23.586 1.164 18.375 1.00 83.56 103 VAL A CA 1
ATOM 799 C C . VAL A 1 103 ? -23.510 2.555 17.755 1.00 83.56 103 VAL A C 1
ATOM 801 O O . VAL A 1 103 ? -24.170 3.478 18.232 1.00 83.56 103 VAL A O 1
ATOM 804 N N . GLN A 1 104 ? -22.658 2.735 16.748 1.00 86.75 104 GLN A N 1
ATOM 805 C CA . GLN A 1 104 ? -22.518 3.999 16.011 1.00 86.75 104 GLN A CA 1
ATOM 806 C C . GLN A 1 104 ? -22.443 3.734 14.509 1.00 86.75 104 GLN A C 1
ATOM 808 O O . GLN A 1 104 ? -22.100 2.634 14.099 1.00 86.75 104 GLN A O 1
ATOM 813 N N . ASN A 1 105 ? -22.707 4.731 13.667 1.00 87.50 105 ASN A N 1
ATOM 814 C CA . ASN A 1 105 ? -22.429 4.597 12.238 1.00 87.50 105 ASN A CA 1
ATOM 815 C C . ASN A 1 105 ? -20.907 4.655 12.000 1.00 87.50 105 ASN A C 1
ATOM 817 O O . ASN A 1 105 ? -20.210 5.499 12.574 1.00 87.50 105 ASN A O 1
ATOM 821 N N . ILE A 1 106 ? -20.377 3.760 11.161 1.00 84.44 106 ILE A N 1
ATOM 822 C CA . ILE A 1 106 ? -18.953 3.755 10.805 1.00 84.44 106 ILE A CA 1
ATOM 823 C C . ILE A 1 106 ? -18.524 5.060 10.126 1.00 84.44 106 ILE A C 1
ATOM 825 O O . ILE A 1 106 ? -17.406 5.526 10.347 1.00 84.44 106 ILE A O 1
ATOM 829 N N . GLU A 1 107 ? -19.411 5.668 9.338 1.00 83.56 107 GLU A N 1
ATOM 830 C CA . GLU A 1 107 ? -19.143 6.912 8.617 1.00 83.56 107 GLU A CA 1
ATOM 831 C C . GLU A 1 107 ? -18.886 8.049 9.611 1.00 83.56 107 GLU A C 1
ATOM 833 O O . GLU A 1 107 ? -17.863 8.724 9.519 1.00 83.56 107 GLU A O 1
ATOM 838 N N . ASP A 1 108 ? -19.696 8.160 10.667 1.00 82.88 108 ASP A N 1
ATOM 839 C CA . ASP A 1 108 ? -19.513 9.172 11.713 1.00 82.88 108 ASP A CA 1
ATOM 840 C C . ASP A 1 108 ? -18.176 9.023 12.449 1.00 82.88 108 ASP A C 1
ATOM 842 O O . ASP A 1 108 ? -17.513 10.014 12.759 1.00 82.88 108 ASP A O 1
ATOM 846 N N . VAL A 1 109 ? -17.757 7.788 12.734 1.00 80.12 109 VAL A N 1
ATOM 847 C CA . VAL A 1 109 ? -16.492 7.518 13.435 1.00 80.12 109 VAL A CA 1
ATOM 848 C C . VAL A 1 109 ? -15.286 7.830 12.550 1.00 80.12 109 VAL A C 1
ATOM 850 O O . VAL A 1 109 ? -14.284 8.351 13.042 1.00 80.12 109 VAL A O 1
ATOM 853 N N . ILE A 1 110 ? -15.378 7.561 11.246 1.00 8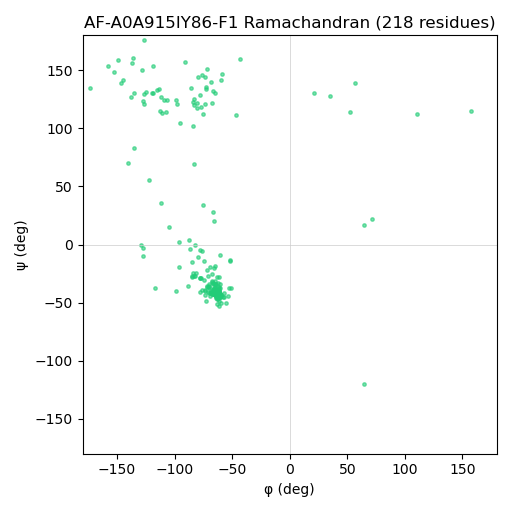1.19 110 ILE A N 1
ATOM 854 C CA . ILE A 1 110 ? -14.311 7.867 10.287 1.00 81.19 110 ILE A CA 1
ATOM 855 C C . ILE A 1 110 ? -14.240 9.380 10.011 1.00 81.19 110 ILE A C 1
ATOM 857 O O . ILE A 1 110 ? -13.142 9.935 9.925 1.00 81.19 110 ILE A O 1
ATOM 861 N N . HIS A 1 111 ? -15.386 10.060 9.907 1.00 72.06 111 HIS A N 1
ATOM 862 C CA . HIS A 1 111 ? -15.481 11.473 9.519 1.00 72.06 111 HIS A CA 1
ATOM 863 C C . HIS A 1 111 ? -15.135 12.455 10.641 1.00 72.06 111 HIS A C 1
ATOM 865 O O . HIS A 1 111 ? -14.611 13.531 10.360 1.00 72.06 111 HIS A O 1
ATOM 871 N N . ARG A 1 112 ? -15.345 12.093 11.916 1.00 67.75 112 ARG A N 1
ATOM 872 C CA . ARG A 1 112 ? -15.026 12.952 13.078 1.00 67.75 112 ARG A CA 1
ATOM 873 C C . ARG A 1 112 ? -13.543 13.335 13.204 1.00 67.75 112 ARG A C 1
ATOM 875 O O . ARG A 1 112 ? -13.218 14.165 14.047 1.00 67.75 112 ARG A O 1
ATOM 882 N N . GLY A 1 113 ? -12.645 12.751 12.403 1.00 63.94 113 GLY A N 1
ATOM 883 C CA . GLY A 1 113 ? -11.202 12.927 12.557 1.00 63.94 113 GLY A CA 1
ATOM 884 C C . GLY A 1 113 ? -10.385 13.323 11.325 1.00 63.94 113 GLY A C 1
ATOM 885 O O . GLY A 1 113 ? -9.172 13.388 11.489 1.00 63.94 113 GLY A O 1
ATOM 886 N N . GLU A 1 114 ? -10.939 13.508 10.115 1.00 54.19 114 GLU A N 1
ATOM 887 C CA . GLU A 1 114 ? -10.183 13.952 8.913 1.00 54.19 114 GLU A CA 1
ATOM 888 C C . GLU A 1 114 ? -11.117 14.231 7.727 1.00 54.19 114 GLU A C 1
ATOM 890 O O . GLU A 1 114 ? -11.997 13.431 7.420 1.00 54.19 114 GLU A O 1
ATOM 895 N N . SER A 1 115 ? -10.898 15.354 7.043 1.00 50.09 115 SER A N 1
ATOM 896 C CA . SER A 1 115 ? -11.474 15.668 5.731 1.00 50.09 115 SER A CA 1
ATOM 897 C C . SER A 1 115 ? -11.334 14.469 4.778 1.00 50.09 115 SER A C 1
ATOM 899 O O . SER A 1 115 ? -10.223 14.148 4.363 1.00 50.09 115 SER A O 1
ATOM 901 N N . LEU A 1 116 ? -12.447 13.821 4.412 1.00 53.97 116 LEU A N 1
ATOM 902 C CA . LEU A 1 116 ? -12.528 12.610 3.565 1.00 53.97 116 LEU A CA 1
ATOM 903 C C . LEU A 1 116 ? -11.796 12.658 2.223 1.00 53.97 116 LEU A C 1
ATOM 905 O O . LEU A 1 116 ? -11.638 11.632 1.571 1.00 53.97 116 LEU A O 1
ATOM 909 N N . THR A 1 117 ? -11.379 13.834 1.782 1.00 58.66 117 THR A N 1
ATOM 910 C CA . THR A 1 117 ? -10.871 14.062 0.433 1.00 58.66 117 THR A CA 1
ATOM 911 C C . THR A 1 117 ? -9.399 13.704 0.268 1.00 58.66 117 THR A C 1
ATOM 913 O O . THR A 1 117 ? -8.997 13.332 -0.826 1.00 58.66 117 THR A O 1
ATOM 916 N N . ILE A 1 118 ? -8.580 13.763 1.324 1.00 61.09 118 ILE A N 1
ATOM 917 C CA . ILE A 1 118 ? -7.118 13.673 1.157 1.00 61.09 118 ILE A CA 1
ATOM 918 C C . ILE A 1 118 ? -6.574 12.239 1.101 1.00 61.09 118 ILE A C 1
ATOM 920 O O . ILE A 1 118 ? -5.555 12.010 0.457 1.00 61.09 118 ILE A O 1
ATOM 924 N N . LEU A 1 119 ? -7.235 11.260 1.725 1.00 59.97 119 LEU A N 1
ATOM 925 C CA . LEU A 1 119 ? -6.761 9.867 1.733 1.00 59.97 119 LEU A CA 1
ATOM 926 C C . LEU A 1 119 ? -7.274 9.053 0.542 1.00 59.97 119 LEU A C 1
ATOM 928 O O . LEU A 1 119 ? -6.532 8.215 0.026 1.00 59.97 119 LEU A O 1
ATOM 932 N N . ASP A 1 120 ? -8.508 9.307 0.100 1.00 65.69 120 ASP A N 1
ATOM 933 C CA . ASP A 1 120 ? -9.064 8.656 -1.089 1.00 65.69 120 ASP A CA 1
ATOM 934 C C . ASP A 1 120 ? -8.375 9.177 -2.357 1.00 65.69 120 ASP A C 1
ATOM 936 O O . ASP A 1 120 ? -7.938 8.381 -3.184 1.00 65.69 120 ASP A O 1
ATOM 940 N N . ASP A 1 121 ? -8.125 10.492 -2.443 1.00 69.12 121 ASP A N 1
ATOM 941 C CA . ASP A 1 121 ? -7.357 11.092 -3.544 1.00 69.12 121 ASP A CA 1
ATOM 942 C C . ASP A 1 121 ? -5.917 10.558 -3.595 1.00 69.12 121 ASP A C 1
ATOM 944 O O . ASP A 1 121 ? -5.415 10.188 -4.657 1.00 69.12 121 ASP A O 1
ATOM 948 N N . GLN A 1 122 ? -5.251 10.409 -2.443 1.00 73.25 122 GLN A N 1
ATOM 949 C CA . GLN A 1 122 ? -3.902 9.839 -2.397 1.00 73.25 122 GLN A CA 1
ATOM 950 C C . GLN A 1 122 ? -3.866 8.358 -2.796 1.00 73.25 122 GLN A C 1
ATOM 952 O O . GLN A 1 122 ? -2.973 7.949 -3.546 1.00 73.25 122 GLN A O 1
ATOM 957 N N . ALA A 1 123 ? -4.821 7.547 -2.335 1.00 71.69 123 ALA A N 1
ATOM 958 C CA . ALA A 1 123 ? -4.909 6.139 -2.713 1.00 71.69 123 ALA A CA 1
ATOM 959 C C . ALA A 1 123 ? -5.265 5.972 -4.201 1.00 71.69 123 ALA A C 1
ATOM 961 O O . ALA A 1 123 ? -4.634 5.171 -4.899 1.00 71.69 123 ALA A O 1
ATOM 962 N N . ALA A 1 124 ? -6.208 6.769 -4.709 1.00 78.06 124 ALA A N 1
ATOM 963 C CA . ALA A 1 124 ? -6.584 6.804 -6.117 1.00 78.06 124 ALA A CA 1
ATOM 964 C C . ALA A 1 124 ? -5.404 7.237 -6.995 1.00 78.06 124 ALA A C 1
ATOM 966 O O . ALA A 1 124 ? -5.102 6.578 -7.991 1.00 78.06 124 ALA A O 1
ATOM 967 N N . LYS A 1 125 ? -4.661 8.273 -6.590 1.00 81.81 125 LYS A N 1
ATOM 968 C CA . LYS A 1 125 ? -3.454 8.732 -7.284 1.00 81.81 125 LYS A CA 1
ATOM 969 C C . LYS A 1 125 ? -2.386 7.643 -7.347 1.00 81.81 125 LYS A C 1
ATOM 971 O O . LYS A 1 125 ? -1.820 7.420 -8.414 1.00 81.81 125 LYS A O 1
ATOM 976 N N . LEU A 1 126 ? -2.131 6.932 -6.247 1.00 78.31 126 LEU A N 1
ATOM 977 C CA . LEU A 1 126 ? -1.187 5.809 -6.229 1.00 78.31 126 LEU A CA 1
ATOM 978 C C . LEU A 1 126 ? -1.639 4.675 -7.158 1.00 78.31 126 LEU A C 1
ATOM 980 O O . LEU A 1 126 ? -0.829 4.174 -7.933 1.00 78.31 126 LEU A O 1
ATOM 984 N N . ALA A 1 127 ? -2.926 4.319 -7.149 1.00 83.12 127 ALA A N 1
ATOM 985 C CA . ALA A 1 127 ? -3.472 3.283 -8.025 1.00 83.12 127 ALA A CA 1
ATOM 986 C C . ALA A 1 127 ? -3.386 3.664 -9.516 1.00 83.12 127 ALA A C 1
ATOM 988 O O . ALA A 1 127 ? -3.024 2.831 -10.353 1.00 83.12 127 ALA A O 1
ATOM 989 N N . VAL A 1 128 ? -3.667 4.928 -9.851 1.00 86.62 128 VAL A N 1
ATOM 990 C CA . VAL A 1 128 ? -3.520 5.475 -11.209 1.00 86.62 128 VAL A CA 1
ATOM 991 C C . VAL A 1 128 ? -2.054 5.452 -11.642 1.00 86.62 128 VAL A C 1
ATOM 993 O O . VAL A 1 128 ? -1.752 4.978 -12.738 1.00 86.62 128 VAL A O 1
ATOM 996 N N . LEU A 1 129 ? -1.130 5.881 -10.776 1.00 86.19 129 LEU A N 1
ATOM 997 C CA . LEU A 1 129 ? 0.308 5.828 -11.051 1.00 86.19 129 LEU A CA 1
ATOM 998 C C . LEU A 1 129 ? 0.795 4.386 -11.248 1.00 86.19 129 LEU A C 1
ATOM 1000 O O . LEU A 1 129 ? 1.520 4.121 -12.201 1.00 86.19 129 LEU A O 1
ATOM 1004 N N . SER A 1 130 ? 0.358 3.430 -10.422 1.00 85.38 130 SER A N 1
ATOM 1005 C CA . SER A 1 130 ? 0.712 2.012 -10.587 1.00 85.38 130 SER A CA 1
ATOM 1006 C C . SER A 1 130 ? 0.217 1.430 -11.913 1.00 85.38 130 SER A C 1
ATOM 1008 O O . SER A 1 130 ? 0.954 0.690 -12.569 1.00 85.38 130 SER A O 1
ATOM 1010 N N . LYS A 1 131 ? -1.004 1.776 -12.347 1.00 86.06 131 LYS A N 1
ATOM 1011 C CA . LYS A 1 131 ? -1.509 1.369 -13.668 1.00 86.06 131 LYS A CA 1
ATOM 1012 C C . LYS A 1 131 ? -0.690 1.993 -14.796 1.00 86.06 131 LYS A C 1
ATOM 1014 O O . LYS A 1 131 ? -0.301 1.271 -15.712 1.00 86.06 131 LYS A O 1
ATOM 1019 N N . LYS A 1 132 ? -0.360 3.282 -14.682 1.00 89.31 132 LYS A N 1
ATOM 1020 C CA . LYS A 1 132 ? 0.471 3.989 -15.659 1.00 89.31 132 LYS A CA 1
ATOM 1021 C C . LYS A 1 132 ? 1.868 3.374 -15.778 1.00 89.31 132 LYS A C 1
ATOM 1023 O O . LYS A 1 132 ? 2.297 3.089 -16.885 1.00 89.31 132 LYS A O 1
ATOM 1028 N N . TYR A 1 133 ? 2.536 3.050 -14.668 1.00 85.62 133 TYR A N 1
ATOM 1029 C CA . TYR A 1 133 ? 3.847 2.386 -14.706 1.00 85.62 133 TYR A CA 1
ATOM 1030 C C . TYR A 1 133 ? 3.802 1.003 -15.362 1.00 85.62 133 TYR A C 1
ATOM 1032 O O . TYR A 1 133 ? 4.728 0.632 -16.080 1.00 85.62 133 TYR A O 1
ATOM 1040 N N . LYS A 1 134 ? 2.724 0.239 -15.150 1.00 87.44 134 LYS A N 1
ATOM 1041 C CA . LYS A 1 134 ? 2.524 -1.055 -15.819 1.00 87.44 134 LYS A CA 1
ATOM 1042 C C . LYS A 1 134 ? 2.366 -0.889 -17.333 1.00 87.44 134 LYS A C 1
ATOM 1044 O O . LYS A 1 134 ? 2.859 -1.720 -18.095 1.00 87.44 134 LYS A O 1
ATOM 1049 N N . GLU A 1 135 ? 1.667 0.156 -17.759 1.00 86.31 135 GLU A N 1
ATOM 1050 C CA . GLU A 1 135 ? 1.453 0.470 -19.169 1.00 86.31 135 GLU A CA 1
ATOM 1051 C C . GLU A 1 135 ? 2.726 1.001 -19.835 1.00 86.31 135 GLU A C 1
ATOM 1053 O O . GLU A 1 135 ? 3.161 0.440 -20.841 1.00 86.31 135 GLU A O 1
ATOM 1058 N N . ASP A 1 136 ? 3.393 1.974 -19.210 1.00 87.12 136 ASP A N 1
ATOM 1059 C CA . ASP A 1 136 ? 4.668 2.529 -19.663 1.00 87.12 136 ASP A CA 1
ATOM 1060 C C . ASP A 1 136 ? 5.727 1.421 -19.788 1.00 87.12 136 ASP A C 1
ATOM 1062 O O . ASP A 1 136 ? 6.385 1.308 -20.822 1.00 87.12 136 ASP A O 1
ATOM 1066 N N . ALA A 1 137 ? 5.845 0.524 -18.798 1.00 84.75 137 ALA A N 1
ATOM 1067 C CA . ALA A 1 137 ? 6.763 -0.617 -18.852 1.00 84.75 137 ALA A CA 1
ATOM 1068 C C . ALA A 1 137 ? 6.459 -1.575 -20.018 1.00 84.75 137 ALA A C 1
ATOM 1070 O O . ALA A 1 137 ? 7.379 -2.101 -20.651 1.00 84.75 137 ALA A O 1
ATOM 1071 N N . ARG A 1 138 ? 5.177 -1.791 -20.342 1.00 84.25 138 ARG A N 1
ATOM 1072 C CA . ARG A 1 138 ? 4.766 -2.631 -21.475 1.00 84.25 138 ARG A CA 1
ATOM 1073 C C . ARG A 1 138 ? 5.123 -1.965 -22.807 1.00 84.25 138 ARG A C 1
ATOM 1075 O O . ARG A 1 138 ? 5.688 -2.630 -23.674 1.00 84.25 138 ARG A O 1
ATOM 1082 N N . ILE A 1 139 ? 4.864 -0.665 -22.950 1.00 85.00 139 ILE A N 1
ATOM 1083 C CA . ILE A 1 139 ? 5.223 0.113 -24.146 1.00 85.00 139 ILE A CA 1
ATOM 1084 C C . ILE A 1 139 ? 6.747 0.148 -24.333 1.00 85.00 139 ILE A C 1
ATOM 1086 O O . ILE A 1 139 ? 7.235 -0.075 -25.442 1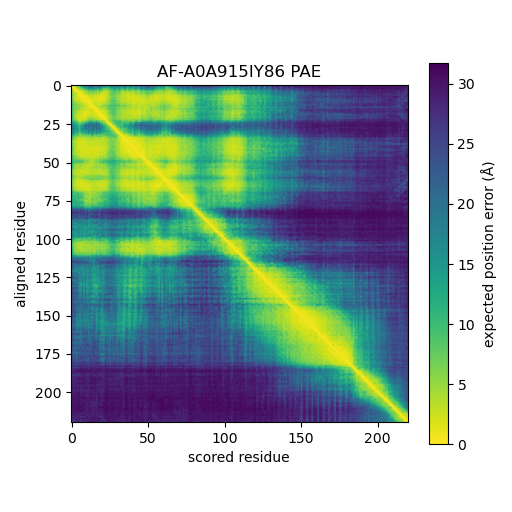.00 85.00 139 ILE A O 1
ATOM 1090 N N . LEU A 1 140 ? 7.511 0.354 -23.257 1.00 77.38 140 LEU A N 1
ATOM 1091 C CA . LEU A 1 140 ? 8.978 0.331 -23.269 1.00 77.38 140 LEU A CA 1
ATOM 1092 C C . LEU A 1 140 ? 9.530 -1.035 -23.699 1.00 77.38 140 LEU A C 1
ATOM 1094 O O . LEU A 1 140 ? 10.490 -1.089 -24.474 1.00 77.38 140 LEU A O 1
ATOM 1098 N N . ASN A 1 141 ? 8.917 -2.137 -23.255 1.00 80.19 141 ASN A N 1
ATOM 1099 C CA . ASN A 1 141 ? 9.339 -3.483 -23.645 1.00 80.19 141 ASN A CA 1
ATOM 1100 C C . ASN A 1 141 ? 9.056 -3.763 -25.135 1.00 80.19 141 ASN A C 1
ATOM 1102 O O . ASN A 1 141 ? 9.924 -4.282 -25.840 1.00 80.19 141 ASN A O 1
ATOM 1106 N N . LEU A 1 142 ? 7.896 -3.334 -25.655 1.00 80.12 142 LEU A N 1
ATOM 1107 C CA . LEU A 1 142 ? 7.606 -3.419 -27.092 1.00 80.12 142 LEU A CA 1
ATOM 1108 C C . LEU A 1 142 ? 8.585 -2.566 -27.902 1.00 80.12 142 LEU A C 1
ATOM 1110 O O . LEU A 1 142 ? 9.226 -3.078 -28.816 1.00 80.12 142 LEU A O 1
ATOM 1114 N N . ARG A 1 143 ? 8.760 -1.288 -27.547 1.00 82.25 143 ARG A N 1
ATOM 1115 C CA . ARG A 1 143 ? 9.664 -0.374 -28.261 1.00 82.25 143 ARG A CA 1
ATOM 1116 C C . ARG A 1 143 ? 11.096 -0.916 -28.298 1.00 82.25 143 ARG A C 1
ATOM 1118 O O . ARG A 1 143 ? 11.731 -0.884 -29.347 1.00 82.25 143 ARG A O 1
ATOM 1125 N N . SER A 1 144 ? 11.579 -1.481 -27.193 1.00 77.06 144 SER A N 1
ATOM 1126 C CA . SER A 1 144 ? 12.912 -2.095 -27.117 1.00 77.06 144 SER A CA 1
ATOM 1127 C C . SER A 1 144 ? 13.050 -3.333 -28.010 1.00 77.06 144 SER A C 1
ATOM 1129 O O . SER A 1 144 ? 14.119 -3.565 -28.571 1.00 77.06 144 SER A O 1
ATOM 1131 N N . SER A 1 145 ? 11.982 -4.119 -28.181 1.00 78.25 145 SER A N 1
ATOM 1132 C CA . SER A 1 145 ? 11.971 -5.265 -29.099 1.00 78.25 145 SER A CA 1
ATOM 1133 C C . SER A 1 145 ? 12.121 -4.825 -30.561 1.00 78.25 145 SER A C 1
ATOM 1135 O O . SER A 1 145 ? 12.955 -5.368 -31.285 1.00 78.25 145 SER A O 1
ATOM 1137 N N . TRP A 1 146 ? 11.419 -3.760 -30.965 1.00 76.81 146 TRP A N 1
ATOM 1138 C CA . TRP A 1 146 ? 11.536 -3.179 -32.309 1.00 76.81 146 TRP A CA 1
ATOM 1139 C C . TRP A 1 146 ? 12.955 -2.684 -32.623 1.00 76.81 146 TRP A C 1
ATOM 1141 O O . TRP A 1 146 ? 13.475 -2.971 -33.700 1.00 76.81 146 TRP A O 1
ATOM 1151 N N . PHE A 1 147 ? 13.621 -2.009 -31.678 1.00 85.94 147 PHE A N 1
ATOM 1152 C CA . PHE A 1 147 ? 15.016 -1.580 -31.861 1.00 85.94 147 PHE A CA 1
ATOM 1153 C C . PHE A 1 147 ? 15.984 -2.761 -32.027 1.00 85.94 147 PHE A C 1
ATOM 1155 O O . PHE A 1 147 ? 16.885 -2.699 -32.862 1.00 85.94 147 PHE A O 1
ATOM 1162 N N . LYS A 1 148 ? 15.788 -3.862 -31.286 1.00 86.50 148 LYS A N 1
ATOM 1163 C CA . LYS A 1 148 ? 16.610 -5.077 -31.434 1.00 86.50 148 LYS A CA 1
ATOM 1164 C C . LYS A 1 148 ? 16.436 -5.718 -32.813 1.00 86.50 148 LYS A C 1
ATOM 1166 O O . LYS A 1 148 ? 17.429 -6.077 -33.440 1.00 86.50 148 LYS A O 1
ATOM 1171 N N . ILE A 1 149 ? 15.197 -5.817 -33.299 1.00 91.38 149 ILE A N 1
ATOM 1172 C CA . ILE A 1 149 ? 14.891 -6.361 -34.632 1.00 91.38 149 ILE A CA 1
ATOM 1173 C C . ILE A 1 149 ? 15.534 -5.501 -35.729 1.00 91.38 149 ILE A C 1
ATOM 1175 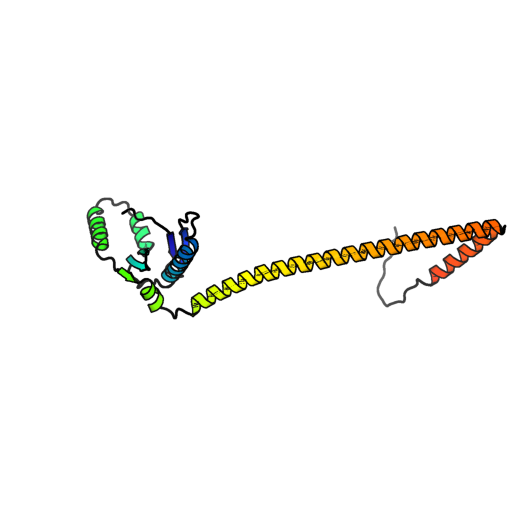O O . ILE A 1 149 ? 16.135 -6.041 -36.656 1.00 91.38 149 ILE A O 1
ATOM 1179 N N . ALA A 1 150 ? 15.475 -4.172 -35.597 1.00 92.75 150 ALA A N 1
ATOM 1180 C CA . ALA A 1 150 ? 16.075 -3.253 -36.561 1.00 92.75 150 ALA A CA 1
ATOM 1181 C C . ALA A 1 150 ? 17.599 -3.444 -36.693 1.00 92.75 150 ALA A C 1
ATOM 1183 O O . ALA A 1 150 ? 18.112 -3.486 -37.809 1.00 92.75 150 ALA A O 1
ATOM 1184 N N . ILE A 1 151 ? 18.319 -3.625 -35.579 1.00 93.81 151 ILE A N 1
ATOM 1185 C CA . ILE A 1 151 ? 19.773 -3.876 -35.597 1.00 93.81 151 ILE A CA 1
ATOM 1186 C C . ILE A 1 151 ? 20.096 -5.187 -36.326 1.00 93.81 151 ILE A C 1
ATOM 1188 O O . ILE A 1 151 ? 20.989 -5.217 -37.172 1.00 93.81 151 ILE A O 1
ATOM 1192 N N . VAL A 1 152 ? 19.352 -6.262 -36.041 1.00 95.00 152 VAL A N 1
ATOM 1193 C CA . VAL A 1 152 ? 19.548 -7.563 -36.704 1.00 95.00 152 VAL A CA 1
ATOM 1194 C C . VAL A 1 152 ? 19.319 -7.448 -38.213 1.00 95.00 152 VAL A C 1
ATOM 1196 O O . VAL A 1 152 ? 20.118 -7.958 -38.995 1.00 95.00 152 VAL A O 1
ATOM 1199 N N . PHE A 1 153 ? 18.277 -6.730 -38.633 1.00 95.62 153 PHE A N 1
ATOM 1200 C CA . PHE A 1 153 ? 17.966 -6.525 -40.047 1.00 95.62 153 PHE A CA 1
ATOM 1201 C C . PHE A 1 153 ? 19.091 -5.803 -40.804 1.00 95.62 153 PHE A C 1
ATOM 1203 O O . PHE A 1 153 ? 19.481 -6.239 -41.886 1.00 95.62 153 PHE A O 1
ATOM 1210 N N . VAL A 1 154 ? 19.669 -4.749 -40.216 1.00 96.00 154 VAL A N 1
ATOM 1211 C CA . VAL A 1 154 ? 20.786 -4.004 -40.826 1.00 96.00 154 VAL A CA 1
ATOM 1212 C C . VAL A 1 154 ? 22.013 -4.897 -41.033 1.00 96.00 154 VAL A C 1
ATOM 1214 O O . VAL A 1 154 ? 22.624 -4.852 -42.100 1.00 96.00 154 VAL A O 1
ATOM 1217 N N . ILE A 1 155 ? 22.353 -5.745 -40.056 1.00 95.81 155 ILE A N 1
ATOM 1218 C CA . ILE A 1 155 ? 23.493 -6.672 -40.161 1.00 95.81 155 ILE A CA 1
ATOM 1219 C C . ILE A 1 155 ? 23.268 -7.690 -41.287 1.00 95.81 155 ILE A C 1
ATOM 1221 O O . ILE A 1 155 ? 24.178 -7.943 -42.077 1.00 95.81 155 ILE A O 1
ATOM 1225 N N . VAL A 1 156 ? 22.056 -8.246 -41.393 1.00 96.00 156 VAL A N 1
ATOM 1226 C CA . VAL A 1 156 ? 21.707 -9.206 -42.453 1.00 96.00 156 VAL A CA 1
ATOM 1227 C C . VAL A 1 156 ? 21.820 -8.560 -43.833 1.00 96.00 156 VAL A C 1
ATOM 1229 O O . VAL A 1 156 ? 22.448 -9.138 -44.719 1.00 96.00 156 VAL A O 1
ATOM 1232 N N . LEU A 1 157 ? 21.277 -7.350 -44.008 1.00 95.75 157 LEU A N 1
ATOM 1233 C CA . LEU A 1 157 ? 21.372 -6.622 -45.274 1.00 95.75 157 LEU A CA 1
ATOM 1234 C C . LEU A 1 157 ? 22.823 -6.317 -45.658 1.00 95.75 157 LEU A C 1
ATOM 1236 O O . LEU A 1 157 ? 23.215 -6.560 -46.798 1.00 95.75 157 LEU A O 1
ATOM 1240 N N . ALA A 1 158 ? 23.640 -5.840 -44.716 1.00 94.88 158 ALA A N 1
ATOM 1241 C CA . ALA A 1 158 ? 25.052 -5.576 -44.975 1.00 94.88 158 ALA A CA 1
ATOM 1242 C C . ALA A 1 158 ? 25.793 -6.855 -45.404 1.00 94.88 158 ALA A C 1
ATOM 1244 O O . ALA A 1 158 ? 26.526 -6.843 -46.394 1.00 94.88 158 ALA A O 1
ATOM 1245 N N . GLY A 1 159 ? 25.541 -7.978 -44.724 1.00 94.94 159 GLY A N 1
ATOM 1246 C CA . GLY A 1 159 ? 26.106 -9.277 -45.091 1.00 94.94 159 GLY A CA 1
ATOM 1247 C C . GLY A 1 159 ? 25.715 -9.726 -46.502 1.00 94.94 159 GLY A C 1
ATOM 1248 O O . GLY A 1 159 ? 26.576 -10.170 -47.261 1.00 94.94 159 GLY A O 1
ATOM 1249 N N . TRP A 1 160 ? 24.445 -9.552 -46.880 1.00 94.25 160 TRP A N 1
ATOM 1250 C CA . TRP A 1 160 ? 23.963 -9.852 -48.233 1.00 94.25 160 TRP A CA 1
ATOM 1251 C C . TRP A 1 160 ? 24.669 -8.996 -49.288 1.00 94.25 160 TRP A C 1
ATOM 1253 O O . TRP A 1 160 ? 25.228 -9.542 -50.238 1.00 94.25 160 TRP A O 1
ATOM 1263 N N . THR A 1 161 ? 24.750 -7.677 -49.078 1.00 89.69 161 THR A N 1
ATOM 1264 C CA . THR A 1 161 ? 25.425 -6.773 -50.026 1.00 89.69 161 THR A CA 1
ATOM 1265 C C . THR A 1 161 ? 26.911 -7.092 -50.199 1.00 89.69 161 THR A C 1
ATOM 1267 O O . THR A 1 161 ? 27.424 -7.045 -51.316 1.00 89.69 161 THR A O 1
ATOM 1270 N N . LEU A 1 162 ? 27.606 -7.470 -49.120 1.00 90.38 162 LEU A N 1
ATOM 1271 C CA . LEU A 1 162 ? 29.022 -7.835 -49.170 1.00 90.38 162 LEU A CA 1
ATOM 1272 C C . LEU A 1 162 ? 29.243 -9.150 -49.928 1.00 90.38 162 LEU A C 1
ATOM 1274 O O . LEU A 1 162 ? 30.191 -9.279 -50.702 1.00 90.38 162 LEU A O 1
ATOM 1278 N N . HIS A 1 163 ? 28.362 -10.123 -49.718 1.00 90.94 163 HIS A N 1
ATOM 1279 C CA . HIS A 1 163 ? 28.421 -11.410 -50.393 1.00 90.94 163 HIS A CA 1
ATOM 1280 C C . HIS A 1 163 ? 28.121 -11.290 -51.896 1.00 90.94 163 HIS A C 1
ATOM 1282 O O . HIS A 1 163 ? 28.845 -11.870 -52.708 1.00 90.94 163 HIS A O 1
ATOM 1288 N N . ASP A 1 164 ? 27.124 -10.491 -52.282 1.00 90.19 164 ASP A N 1
ATOM 1289 C CA . ASP A 1 164 ? 26.843 -10.206 -53.693 1.00 90.19 164 ASP A CA 1
ATOM 1290 C C . ASP A 1 164 ? 28.004 -9.450 -54.351 1.00 90.19 164 ASP A C 1
ATOM 1292 O O . ASP A 1 164 ? 28.431 -9.802 -55.452 1.00 90.19 164 ASP A O 1
ATOM 1296 N N . TYR A 1 165 ? 28.605 -8.487 -53.644 1.00 88.31 165 TYR A N 1
ATOM 1297 C CA . TYR A 1 165 ? 29.800 -7.787 -54.114 1.00 88.31 165 TYR A CA 1
ATOM 1298 C C . TYR A 1 165 ? 30.986 -8.740 -54.346 1.00 88.31 165 TYR A C 1
ATOM 1300 O O . TYR A 1 165 ? 31.648 -8.670 -55.383 1.00 88.31 165 TYR A O 1
ATOM 1308 N N . ALA A 1 166 ? 31.233 -9.677 -53.425 1.00 89.12 166 ALA A N 1
ATOM 1309 C CA . ALA A 1 166 ? 32.297 -10.672 -53.558 1.00 89.12 166 ALA A CA 1
AT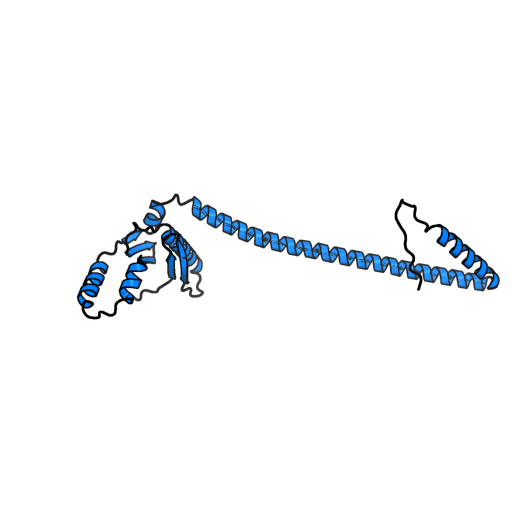OM 1310 C C . ALA A 1 166 ? 32.067 -11.632 -54.740 1.00 89.12 166 ALA A C 1
ATOM 1312 O O . ALA A 1 166 ? 33.013 -11.944 -55.467 1.00 89.12 166 ALA A O 1
ATOM 1313 N N . ARG A 1 167 ? 30.819 -12.062 -54.979 1.00 90.00 167 ARG A N 1
ATOM 1314 C CA . ARG A 1 167 ? 30.459 -12.886 -56.148 1.00 90.00 167 ARG A CA 1
ATOM 1315 C C . ARG A 1 167 ? 30.693 -12.142 -57.460 1.00 90.00 167 ARG A C 1
ATOM 1317 O O . ARG A 1 167 ? 31.315 -12.697 -58.364 1.00 90.00 167 ARG A O 1
ATOM 1324 N N . CYS A 1 168 ? 30.250 -10.888 -57.550 1.00 87.06 168 CYS A N 1
ATOM 1325 C CA . CYS A 1 168 ? 30.466 -10.044 -58.726 1.00 87.06 168 CYS A CA 1
ATOM 1326 C C . CYS A 1 168 ? 31.958 -9.835 -59.010 1.00 87.06 168 CYS A C 1
ATOM 1328 O O . CYS A 1 168 ? 32.394 -9.972 -60.152 1.00 87.06 168 CYS A O 1
ATOM 1330 N N . LEU A 1 169 ? 32.755 -9.562 -57.971 1.00 89.19 169 LEU A N 1
ATOM 1331 C CA . LEU A 1 169 ? 34.202 -9.406 -58.103 1.00 89.19 169 LEU A CA 1
ATOM 1332 C C . LEU A 1 169 ? 34.872 -10.707 -58.570 1.00 89.19 169 LEU A C 1
ATOM 1334 O O . LEU A 1 169 ? 35.713 -10.673 -59.465 1.00 89.19 169 LEU A O 1
ATOM 1338 N N . GLY A 1 170 ? 34.474 -11.855 -58.013 1.00 89.50 170 GLY A N 1
ATOM 1339 C CA . GLY A 1 170 ? 34.978 -13.165 -58.428 1.00 89.50 170 GLY A CA 1
ATOM 1340 C C . GLY A 1 170 ? 34.684 -13.475 -59.898 1.00 89.50 170 GLY A C 1
ATOM 1341 O O . GLY A 1 170 ? 35.583 -13.883 -60.631 1.00 89.50 170 GLY A O 1
ATOM 1342 N N . LEU A 1 171 ? 33.454 -13.217 -60.355 1.00 89.50 171 LEU A N 1
ATOM 1343 C CA . LEU A 1 171 ? 33.071 -13.389 -61.761 1.00 89.50 171 LEU A CA 1
ATOM 1344 C C . LEU A 1 171 ? 33.851 -12.456 -62.694 1.00 89.50 171 LEU A C 1
ATOM 1346 O O . LEU A 1 171 ? 34.285 -12.892 -63.757 1.00 89.50 171 LEU A O 1
ATOM 1350 N N . LEU A 1 172 ? 34.081 -11.203 -62.290 1.00 88.62 172 LEU A N 1
ATOM 1351 C CA . LEU A 1 172 ? 34.903 -10.262 -63.056 1.00 88.62 172 LEU A CA 1
ATOM 1352 C C . LEU A 1 172 ? 36.355 -10.733 -63.194 1.00 88.62 172 LEU A C 1
ATOM 1354 O O . LEU A 1 172 ? 36.915 -10.654 -64.286 1.00 88.62 172 LEU A O 1
ATOM 1358 N N . VAL A 1 173 ? 36.959 -11.250 -62.119 1.00 89.25 173 VAL A N 1
ATOM 1359 C CA . VAL A 1 173 ? 38.328 -11.792 -62.157 1.00 89.25 173 VAL A CA 1
ATOM 1360 C C . VAL A 1 173 ? 38.403 -13.013 -63.072 1.00 89.25 173 VAL A C 1
ATOM 1362 O O . VAL A 1 173 ? 39.301 -13.083 -63.906 1.00 89.25 173 VAL A O 1
ATOM 1365 N N . LEU A 1 174 ? 37.447 -13.943 -62.969 1.00 89.12 174 LEU A N 1
ATOM 1366 C CA . LEU A 1 174 ? 37.379 -15.117 -63.848 1.00 89.12 174 LEU A CA 1
ATOM 1367 C C . LEU A 1 174 ? 37.186 -14.729 -65.318 1.00 89.12 174 LEU A C 1
ATOM 1369 O O . LEU A 1 174 ? 37.810 -15.308 -66.203 1.00 89.12 174 LEU A O 1
ATOM 1373 N N . TYR A 1 175 ? 36.347 -13.7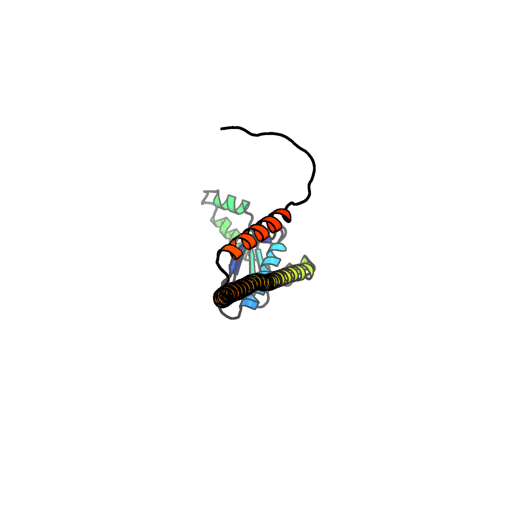31 -65.591 1.00 88.56 175 TYR A N 1
ATOM 1374 C CA . TYR A 1 175 ? 36.168 -13.216 -66.944 1.00 88.56 175 TYR A CA 1
ATOM 1375 C C . TYR A 1 175 ? 37.469 -12.610 -67.491 1.00 88.56 175 TYR A C 1
ATOM 1377 O O . TYR A 1 175 ? 37.866 -12.912 -68.616 1.00 88.56 175 TYR A O 1
ATOM 1385 N N . ALA A 1 176 ? 38.171 -11.808 -66.685 1.00 85.75 176 ALA A N 1
ATOM 1386 C CA . ALA A 1 176 ? 39.442 -11.204 -67.073 1.00 85.75 176 ALA A CA 1
ATOM 1387 C C . ALA A 1 176 ? 40.529 -12.255 -67.365 1.00 85.75 176 ALA A C 1
ATOM 1389 O O . ALA A 1 176 ? 41.269 -12.103 -68.336 1.00 85.75 176 ALA A O 1
ATOM 1390 N N . THR A 1 177 ? 40.617 -13.333 -66.576 1.00 83.56 177 THR A N 1
ATOM 1391 C CA . THR A 1 177 ? 41.598 -14.409 -66.807 1.00 83.56 177 THR A CA 1
ATOM 1392 C C . THR A 1 177 ? 41.266 -15.267 -68.028 1.00 83.56 177 THR A C 1
ATOM 1394 O O . THR A 1 177 ? 42.176 -15.667 -68.751 1.00 83.56 177 THR A O 1
ATOM 1397 N N . LEU A 1 178 ? 39.985 -15.519 -68.314 1.00 88.44 178 LEU A N 1
ATOM 1398 C CA . LEU A 1 178 ? 39.572 -16.220 -69.536 1.00 88.44 178 LEU A CA 1
ATOM 1399 C C . LEU A 1 178 ? 39.857 -15.393 -70.794 1.00 88.44 178 LEU A C 1
ATOM 1401 O O . LEU A 1 178 ? 40.365 -15.923 -71.781 1.00 88.44 178 LEU A O 1
ATOM 1405 N N . LEU A 1 179 ? 39.574 -14.090 -70.755 1.00 86.38 179 LEU A N 1
ATOM 1406 C CA . LEU A 1 179 ? 39.831 -13.181 -71.872 1.00 86.38 179 LEU A CA 1
ATOM 1407 C C . LEU A 1 179 ? 41.338 -13.042 -72.146 1.00 86.38 179 LEU A C 1
ATOM 1409 O O . LEU A 1 179 ? 41.760 -13.064 -73.300 1.00 86.38 179 LEU A O 1
ATOM 1413 N N . ALA A 1 180 ? 42.154 -13.005 -71.090 1.00 81.44 180 ALA A N 1
ATOM 1414 C CA . ALA A 1 180 ? 43.611 -13.073 -71.179 1.00 81.44 180 ALA A CA 1
ATOM 1415 C C . ALA A 1 180 ? 44.117 -14.340 -71.885 1.00 81.44 180 ALA A C 1
ATOM 1417 O O . ALA A 1 180 ? 44.990 -14.268 -72.753 1.00 81.44 180 ALA A O 1
ATOM 1418 N N . ALA A 1 181 ? 43.548 -15.496 -71.528 1.00 80.69 181 ALA A N 1
ATOM 1419 C CA . ALA A 1 181 ? 43.903 -16.782 -72.117 1.00 80.69 181 ALA A CA 1
ATOM 1420 C C . ALA A 1 181 ? 43.521 -16.862 -73.607 1.00 80.69 181 ALA A C 1
ATOM 1422 O O . ALA A 1 181 ? 44.288 -17.404 -74.401 1.00 80.69 181 ALA A O 1
ATOM 1423 N N . LEU A 1 182 ? 42.381 -16.281 -74.005 1.00 81.31 182 LEU A N 1
ATOM 1424 C CA . LEU A 1 182 ? 41.935 -16.235 -75.406 1.00 81.31 182 LEU A CA 1
ATOM 1425 C C . LEU A 1 182 ? 42.833 -15.371 -76.303 1.00 81.31 182 LEU A C 1
ATOM 1427 O O . LEU A 1 182 ? 43.008 -15.693 -77.475 1.00 81.31 182 LEU A O 1
ATOM 1431 N N . ILE A 1 183 ? 43.417 -14.295 -75.768 1.00 83.19 183 ILE A N 1
ATOM 1432 C CA . ILE A 1 183 ? 44.310 -13.390 -76.518 1.00 83.19 183 ILE A CA 1
ATOM 1433 C C . ILE A 1 183 ? 45.750 -13.953 -76.586 1.00 83.19 183 ILE A C 1
ATOM 1435 O O . ILE A 1 183 ? 46.630 -13.363 -77.208 1.00 83.19 183 ILE A O 1
ATOM 1439 N N . GLY A 1 184 ? 46.010 -15.126 -75.992 1.00 72.00 184 GLY A N 1
ATOM 1440 C CA . GLY A 1 184 ? 47.305 -15.808 -76.074 1.00 72.00 184 GLY A CA 1
A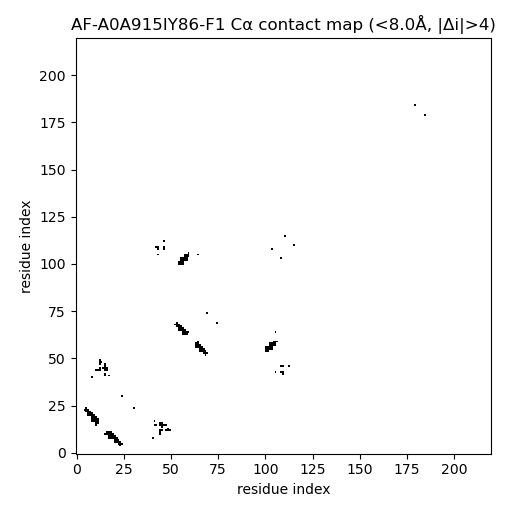TOM 1441 C C . GLY A 1 184 ? 48.422 -15.126 -75.279 1.00 72.00 184 GLY A C 1
ATOM 1442 O O . GLY A 1 184 ? 49.599 -15.336 -75.572 1.00 72.00 184 GLY A O 1
ATOM 1443 N N . TRP A 1 185 ? 48.079 -14.306 -74.279 1.00 61.50 185 TRP A N 1
ATOM 1444 C CA . TRP A 1 185 ? 49.070 -13.687 -73.397 1.00 61.50 185 TRP A CA 1
ATOM 1445 C C . TRP A 1 185 ? 49.747 -14.758 -72.532 1.00 61.50 185 TRP A C 1
ATOM 1447 O O . TRP A 1 185 ? 49.097 -15.502 -71.798 1.00 61.50 185 TRP A O 1
ATOM 1457 N N . SER A 1 186 ? 51.074 -14.851 -72.631 1.00 59.94 186 SER A N 1
ATOM 1458 C CA . SER A 1 186 ? 51.884 -15.793 -71.856 1.00 59.94 186 SER A CA 1
ATOM 1459 C C . SER A 1 186 ? 51.889 -15.408 -70.372 1.00 59.94 186 SER A C 1
ATOM 1461 O O . SER A 1 186 ? 52.019 -14.234 -70.026 1.00 59.94 186 SER A O 1
ATOM 1463 N N . LEU A 1 187 ? 51.815 -16.399 -69.471 1.00 56.25 187 LEU A N 1
ATOM 1464 C CA . LEU A 1 187 ? 51.798 -16.229 -68.004 1.00 56.25 187 LEU A CA 1
ATOM 1465 C C . LEU A 1 187 ? 52.947 -15.363 -67.432 1.00 56.25 187 LEU A C 1
ATOM 1467 O O . LEU A 1 187 ? 52.872 -14.956 -66.271 1.00 56.25 187 LEU A O 1
ATOM 1471 N N . ARG A 1 188 ? 54.005 -15.074 -68.207 1.00 56.94 188 ARG A N 1
ATOM 1472 C CA . ARG A 1 188 ? 55.118 -14.201 -67.792 1.00 56.94 188 ARG A CA 1
ATOM 1473 C C . ARG A 1 188 ? 54.718 -12.731 -67.614 1.00 56.94 188 ARG A C 1
ATOM 1475 O O . ARG A 1 188 ? 55.331 -12.069 -66.782 1.00 56.94 188 ARG A O 1
ATOM 1482 N N . ASP A 1 189 ? 53.673 -12.248 -68.287 1.00 56.06 189 ASP A N 1
ATOM 1483 C CA . ASP A 1 189 ? 53.283 -10.829 -68.216 1.00 56.06 189 ASP A CA 1
ATOM 1484 C C . ASP A 1 189 ? 52.383 -10.508 -67.002 1.00 56.06 189 ASP A C 1
ATOM 1486 O O . ASP A 1 189 ? 52.445 -9.414 -66.440 1.00 56.06 189 ASP A O 1
ATOM 1490 N N . TYR A 1 190 ? 51.620 -11.486 -66.497 1.00 56.50 190 TYR A N 1
ATOM 1491 C CA . TYR A 1 190 ? 50.725 -11.305 -65.340 1.00 56.50 190 TYR A CA 1
ATOM 1492 C C . TYR A 1 190 ? 51.456 -11.222 -63.987 1.00 56.50 190 TYR A C 1
ATOM 1494 O O . TYR A 1 190 ? 51.000 -10.521 -63.078 1.00 56.50 190 TYR A O 1
ATOM 1502 N N . ALA A 1 191 ? 52.606 -11.891 -63.846 1.00 57.38 191 ALA A N 1
ATOM 1503 C CA . ALA A 1 191 ? 53.393 -11.895 -62.608 1.00 57.38 191 ALA A CA 1
ATOM 1504 C C . ALA A 1 191 ? 53.996 -10.512 -62.281 1.00 57.38 191 ALA A C 1
ATOM 1506 O O . ALA A 1 191 ? 54.055 -10.118 -61.113 1.00 57.38 191 ALA A O 1
ATOM 1507 N N . CYS A 1 192 ? 54.375 -9.738 -63.304 1.00 54.19 192 CYS A N 1
ATOM 1508 C CA . CYS A 1 192 ? 54.884 -8.374 -63.135 1.00 54.19 192 CYS A CA 1
ATOM 1509 C C . CYS A 1 192 ? 53.785 -7.393 -62.689 1.00 54.19 192 CYS A C 1
ATOM 1511 O O . CYS A 1 192 ? 54.032 -6.534 -61.840 1.00 54.19 192 CYS A O 1
ATOM 1513 N N . CYS A 1 193 ? 52.554 -7.548 -63.189 1.00 55.53 193 CYS A N 1
ATOM 1514 C CA . CYS A 1 193 ? 51.433 -6.675 -62.829 1.00 55.53 193 CYS A CA 1
ATOM 1515 C C . CYS A 1 193 ? 50.925 -6.905 -61.397 1.00 55.53 193 CYS A C 1
ATOM 1517 O O . CYS A 1 193 ? 50.578 -5.943 -60.707 1.00 55.53 193 CYS A O 1
ATOM 1519 N N . PHE A 1 194 ? 50.919 -8.152 -60.914 1.00 54.44 194 PHE A N 1
ATOM 1520 C CA . PHE A 1 194 ? 50.455 -8.455 -59.555 1.00 54.44 194 PHE A CA 1
ATOM 1521 C C . PHE A 1 194 ? 51.425 -7.932 -58.477 1.00 54.44 194 PHE A C 1
ATOM 1523 O O . PHE A 1 194 ? 50.989 -7.422 -57.445 1.00 54.44 194 PHE A O 1
ATOM 1530 N N . SER A 1 195 ? 52.736 -7.964 -58.748 1.00 57.00 195 SER A N 1
ATOM 1531 C CA . SER A 1 195 ? 53.773 -7.429 -57.850 1.00 57.00 195 SER A CA 1
ATOM 1532 C C . SER A 1 195 ? 53.676 -5.902 -57.669 1.00 57.00 195 SER A C 1
ATOM 1534 O O . SER A 1 195 ? 53.727 -5.394 -56.546 1.00 57.00 195 SER A O 1
ATOM 1536 N N . TRP A 1 196 ? 53.429 -5.150 -58.750 1.00 54.59 196 TRP A N 1
ATOM 1537 C CA . TRP A 1 196 ? 53.288 -3.686 -58.693 1.00 54.59 196 TRP A CA 1
ATOM 1538 C C . TRP A 1 196 ? 52.032 -3.241 -57.919 1.00 54.59 196 TRP A C 1
ATOM 1540 O O . TRP A 1 196 ? 52.068 -2.271 -57.153 1.00 54.59 196 TRP A O 1
ATOM 1550 N N . PHE A 1 197 ? 50.917 -3.961 -58.083 1.00 50.53 197 PHE A N 1
ATOM 1551 C CA . PHE A 1 197 ? 49.641 -3.623 -57.443 1.00 50.53 197 PHE A CA 1
ATOM 1552 C C . PHE A 1 197 ? 49.654 -3.858 -55.920 1.00 50.53 197 PHE A C 1
ATOM 1554 O O . PHE A 1 197 ? 49.066 -3.083 -55.165 1.00 50.53 197 PHE A O 1
ATOM 1561 N N . VAL A 1 198 ? 50.379 -4.876 -55.439 1.00 56.22 198 VAL A N 1
ATOM 1562 C CA . VAL A 1 198 ? 50.571 -5.119 -53.996 1.00 56.22 198 VAL A CA 1
ATOM 1563 C C . VAL A 1 198 ? 51.496 -4.062 -53.373 1.00 56.22 198 VAL A C 1
ATOM 1565 O O . VAL A 1 198 ? 51.198 -3.540 -52.297 1.00 56.22 198 VAL A O 1
ATOM 1568 N N . PHE A 1 199 ? 52.569 -3.667 -54.067 1.00 52.38 199 PHE A N 1
ATOM 1569 C CA . PHE A 1 199 ? 53.540 -2.686 -53.560 1.00 52.38 199 PHE A CA 1
ATOM 1570 C C . PHE A 1 199 ? 52.963 -1.264 -53.424 1.00 52.38 199 PHE A C 1
ATOM 1572 O O . PHE A 1 199 ? 53.316 -0.521 -52.509 1.00 52.38 199 PHE A O 1
ATOM 1579 N N . THR A 1 200 ? 52.026 -0.880 -54.294 1.00 54.00 200 THR A N 1
ATOM 1580 C CA . THR A 1 200 ? 51.377 0.444 -54.240 1.00 54.00 200 THR A CA 1
ATOM 1581 C C . THR A 1 200 ? 50.307 0.545 -53.151 1.00 54.00 200 THR A C 1
ATOM 1583 O O . THR A 1 200 ? 50.131 1.619 -52.575 1.00 54.00 200 THR A O 1
ATOM 1586 N N . ARG A 1 201 ? 49.642 -0.561 -52.792 1.00 45.88 201 ARG A N 1
ATOM 1587 C CA . ARG A 1 201 ? 48.607 -0.569 -51.742 1.00 45.88 201 ARG A CA 1
ATOM 1588 C C . ARG A 1 201 ? 49.169 -0.670 -50.320 1.00 45.88 201 ARG A C 1
ATOM 1590 O O . ARG A 1 201 ? 48.563 -0.126 -49.403 1.00 45.88 201 ARG A O 1
ATOM 1597 N N . LEU A 1 202 ? 50.355 -1.262 -50.135 1.00 45.75 202 LEU A N 1
ATOM 1598 C CA . LEU A 1 202 ? 51.068 -1.264 -48.845 1.00 45.75 202 LEU A CA 1
ATOM 1599 C C . LEU A 1 202 ? 51.614 0.118 -48.439 1.00 45.75 202 LEU A C 1
ATOM 1601 O O . LEU A 1 202 ? 51.857 0.350 -47.259 1.00 45.75 202 LEU A O 1
ATOM 1605 N N . ARG A 1 203 ? 51.759 1.063 -49.380 1.00 49.78 203 ARG A N 1
ATOM 1606 C CA . ARG A 1 203 ? 52.231 2.427 -49.083 1.00 49.78 203 ARG A CA 1
ATOM 1607 C C . ARG A 1 203 ? 51.124 3.388 -48.626 1.00 49.78 203 ARG A C 1
ATOM 1609 O O . ARG A 1 203 ? 51.444 4.438 -48.081 1.00 49.78 203 ARG A O 1
ATOM 1616 N N . SER A 1 204 ? 49.841 3.050 -48.809 1.00 49.38 204 SER A N 1
ATOM 1617 C CA . SER A 1 204 ? 48.718 3.939 -48.450 1.00 49.38 204 SER A CA 1
ATOM 1618 C C . SER A 1 204 ? 48.095 3.663 -47.072 1.00 49.38 204 SER A C 1
ATOM 1620 O O . SER A 1 204 ? 47.117 4.314 -46.717 1.00 49.38 204 SER A O 1
ATOM 1622 N N . LEU A 1 205 ? 48.629 2.704 -46.307 1.00 45.31 205 LEU A N 1
ATOM 1623 C CA . LEU A 1 205 ? 48.182 2.348 -44.951 1.00 45.31 205 LEU A CA 1
ATOM 1624 C C . LEU A 1 205 ? 49.229 2.723 -43.886 1.00 45.31 205 LEU A C 1
ATOM 1626 O O . LEU A 1 205 ? 49.401 2.015 -42.900 1.00 45.31 205 LEU A O 1
ATOM 1630 N N . ALA A 1 206 ? 49.936 3.838 -44.077 1.00 48.00 206 ALA A N 1
ATOM 1631 C CA . ALA A 1 206 ? 50.703 4.468 -43.006 1.00 48.00 206 ALA A CA 1
ATOM 1632 C C . ALA A 1 206 ? 49.841 5.572 -42.362 1.00 48.00 206 ALA A C 1
ATOM 1634 O O . ALA A 1 206 ? 49.651 6.620 -42.984 1.00 48.00 206 ALA A O 1
ATOM 1635 N N . PRO A 1 207 ? 49.267 5.358 -41.163 1.00 45.78 207 PRO A N 1
ATOM 1636 C CA . PRO A 1 207 ? 48.579 6.414 -40.438 1.00 45.78 207 PRO A CA 1
ATOM 1637 C C . PRO A 1 207 ? 49.580 7.380 -39.784 1.00 45.78 207 PRO A C 1
ATOM 1639 O O . PRO A 1 207 ? 50.668 7.002 -39.352 1.00 45.78 207 PRO A O 1
ATOM 1642 N N . TYR A 1 208 ? 49.164 8.644 -39.742 1.00 42.31 208 TYR A N 1
ATOM 1643 C CA . TYR A 1 208 ? 49.814 9.780 -39.094 1.00 42.31 208 TYR A CA 1
ATOM 1644 C C . TYR A 1 208 ? 50.026 9.572 -37.575 1.00 42.31 208 TYR A C 1
ATOM 1646 O O . TYR A 1 208 ? 49.202 8.970 -36.893 1.00 42.31 208 TYR A O 1
ATOM 1654 N N . SER A 1 209 ? 51.135 10.144 -37.096 1.00 46.22 209 SER A N 1
ATOM 1655 C CA . SER A 1 209 ? 51.706 10.267 -35.733 1.00 46.22 209 SER A CA 1
ATOM 1656 C C . SER A 1 209 ? 50.743 10.625 -34.581 1.00 46.22 209 SER A C 1
ATOM 1658 O O . SER A 1 209 ? 49.735 11.286 -34.839 1.00 46.22 209 SER A O 1
ATOM 1660 N N . PRO A 1 210 ? 51.102 10.347 -33.304 1.00 46.25 210 PRO A N 1
ATOM 1661 C CA . PRO A 1 210 ? 51.718 11.407 -32.472 1.00 46.25 210 PRO A CA 1
ATOM 1662 C C . PRO A 1 210 ? 52.738 10.944 -31.388 1.00 46.25 210 PRO A C 1
ATOM 1664 O O . PRO A 1 210 ? 52.745 9.794 -30.976 1.00 46.25 210 PRO A O 1
ATOM 1667 N N . LEU A 1 211 ? 53.584 11.900 -30.972 1.00 40.12 211 LEU A N 1
ATOM 1668 C CA . LEU A 1 211 ? 54.232 12.150 -29.661 1.00 40.12 211 LEU A CA 1
ATOM 1669 C C . LEU A 1 211 ? 54.399 11.033 -28.595 1.00 40.12 211 LEU A C 1
ATOM 1671 O O . LEU A 1 211 ? 53.425 10.456 -28.131 1.00 40.12 211 LEU A O 1
ATOM 1675 N N . ASP A 1 212 ? 55.655 10.951 -28.125 1.00 39.56 212 ASP A N 1
ATOM 1676 C CA . ASP A 1 212 ? 56.204 10.670 -26.782 1.00 39.56 212 ASP A CA 1
ATOM 1677 C C . ASP A 1 212 ? 55.871 9.380 -25.991 1.00 39.56 212 ASP A C 1
ATOM 1679 O O . ASP A 1 212 ? 54.724 8.982 -25.831 1.00 39.56 212 ASP A O 1
ATOM 1683 N N . PHE A 1 213 ? 56.948 8.865 -25.367 1.00 36.12 213 PHE A N 1
ATOM 1684 C CA . PHE A 1 213 ? 57.090 7.913 -24.243 1.00 36.12 213 PHE A CA 1
ATOM 1685 C C . PHE A 1 213 ? 57.645 6.494 -24.520 1.00 36.12 213 PHE A C 1
ATOM 1687 O O . PHE A 1 213 ? 57.019 5.645 -25.142 1.00 36.12 213 PHE A O 1
ATOM 1694 N N . GLU A 1 214 ? 58.851 6.296 -23.965 1.00 34.16 214 GLU A N 1
ATOM 1695 C CA . GLU A 1 214 ? 59.426 5.116 -23.286 1.00 34.16 214 GLU A CA 1
ATOM 1696 C C . GLU A 1 214 ? 59.427 3.709 -23.933 1.00 34.16 214 GLU A C 1
ATOM 1698 O O . GLU A 1 214 ? 58.422 3.027 -24.063 1.00 34.16 214 GLU A O 1
ATOM 1703 N N . THR A 1 215 ? 60.658 3.257 -24.220 1.00 37.34 215 THR A N 1
ATOM 1704 C CA . THR A 1 215 ? 61.323 2.011 -23.774 1.00 37.34 215 THR A CA 1
ATOM 1705 C C . THR A 1 215 ? 60.501 0.718 -23.590 1.00 37.34 215 THR A C 1
ATOM 1707 O O . THR A 1 215 ? 59.605 0.648 -22.759 1.00 37.34 215 THR A O 1
ATOM 1710 N N . ILE A 1 216 ? 60.963 -0.372 -24.225 1.00 32.72 216 ILE A N 1
ATOM 1711 C CA . ILE A 1 216 ? 61.489 -1.631 -23.623 1.00 32.72 216 ILE A CA 1
ATOM 1712 C C . ILE A 1 216 ? 61.368 -2.758 -24.670 1.00 32.72 216 ILE A C 1
ATOM 1714 O O . ILE A 1 216 ? 60.270 -3.186 -25.009 1.00 32.72 216 ILE A O 1
ATOM 1718 N N . TYR A 1 217 ? 62.503 -3.297 -25.131 1.00 29.97 217 TYR A N 1
ATOM 1719 C CA . TYR A 1 217 ? 62.563 -4.646 -25.706 1.00 29.97 217 TYR A CA 1
ATOM 1720 C C . TYR A 1 217 ? 63.341 -5.543 -24.742 1.00 29.97 217 TYR A C 1
ATOM 1722 O O . TYR A 1 217 ? 64.538 -5.355 -24.531 1.00 29.97 217 TYR A O 1
ATOM 1730 N N . VAL A 1 218 ? 62.634 -6.506 -24.147 1.00 34.91 218 VAL A N 1
ATOM 1731 C CA . VAL A 1 218 ? 63.218 -7.693 -23.518 1.00 34.91 218 VAL A CA 1
ATOM 1732 C C . VAL A 1 218 ? 63.513 -8.680 -24.643 1.00 34.91 218 VAL A C 1
ATOM 1734 O O . VAL A 1 218 ? 62.600 -9.108 -25.346 1.00 34.91 218 VAL A O 1
ATOM 1737 N N . LEU A 1 219 ? 64.791 -9.003 -24.824 1.00 31.67 219 LEU A N 1
ATOM 1738 C CA . LEU A 1 219 ? 65.250 -10.107 -25.660 1.00 31.67 219 LEU A CA 1
ATOM 1739 C C . LEU A 1 219 ? 65.168 -11.395 -24.830 1.00 31.67 219 LEU A C 1
ATOM 1741 O O . LEU A 1 219 ? 65.809 -11.494 -23.782 1.00 31.67 219 LEU A O 1
ATOM 1745 N N . VAL A 1 220 ? 64.378 -12.353 -25.311 1.00 37.41 220 VAL A N 1
ATOM 1746 C CA . VAL A 1 220 ? 64.694 -13.783 -25.194 1.00 37.41 220 VAL A CA 1
ATOM 1747 C C . VAL A 1 220 ? 65.246 -14.207 -26.544 1.00 37.41 220 VAL A C 1
ATOM 1749 O O . VAL A 1 220 ? 64.642 -13.786 -27.558 1.00 37.41 220 VAL A O 1
#

Radius of gyration: 43.33 Å; Cα contacts (8 Å, |Δi|>4): 102; chains: 1; bounding box: 95×36×119 Å